Protein AF-A0A1L6TCZ4-F1 (afdb_monomer_lite)

Radius of gyration: 18.45 Å; chains: 1; bounding box: 44×48×44 Å

Structure (mmCIF, N/CA/C/O backbone):
data_AF-A0A1L6TCZ4-F1
#
_entry.id   AF-A0A1L6TCZ4-F1
#
loop_
_atom_site.group_PDB
_atom_site.id
_atom_site.type_symbol
_atom_site.label_atom_id
_atom_site.label_alt_id
_atom_site.label_comp_id
_atom_site.label_asym_id
_atom_site.label_entity_id
_atom_site.label_seq_id
_atom_site.pdbx_PDB_ins_code
_atom_site.Cartn_x
_atom_site.Cartn_y
_atom_site.Cartn_z
_atom_site.occupancy
_atom_site.B_iso_or_equiv
_atom_site.auth_seq_id
_atom_site.auth_comp_id
_atom_site.auth_asym_id
_atom_site.auth_atom_id
_atom_site.pdbx_PDB_model_num
ATOM 1 N N . MET A 1 1 ? 8.969 -21.473 -24.972 1.00 45.09 1 MET A N 1
ATOM 2 C CA . MET A 1 1 ? 8.257 -21.530 -23.671 1.00 45.09 1 MET A CA 1
ATOM 3 C C . MET A 1 1 ? 6.826 -21.074 -23.885 1.00 45.09 1 MET A C 1
ATOM 5 O O . MET A 1 1 ? 6.658 -20.129 -24.647 1.00 45.09 1 MET A O 1
ATOM 9 N N . PRO A 1 2 ? 5.806 -21.719 -23.298 1.00 41.94 2 PRO A N 1
ATOM 10 C CA . PRO A 1 2 ? 4.426 -21.380 -23.617 1.00 41.94 2 PRO A CA 1
ATOM 11 C C . PRO A 1 2 ? 4.098 -19.977 -23.089 1.00 41.94 2 PRO A C 1
ATOM 13 O O . PRO A 1 2 ? 4.214 -19.715 -21.892 1.00 41.94 2 PRO A O 1
ATOM 16 N N . LEU A 1 3 ? 3.683 -19.089 -23.997 1.00 52.81 3 LEU A N 1
ATOM 17 C CA . LEU A 1 3 ? 3.232 -17.712 -23.735 1.00 52.81 3 LEU A CA 1
ATOM 18 C C . LEU A 1 3 ? 2.152 -17.631 -22.631 1.00 52.81 3 LEU A C 1
ATOM 20 O O . LEU A 1 3 ? 2.068 -16.638 -21.911 1.00 52.81 3 LEU A O 1
ATOM 24 N N . HIS A 1 4 ? 1.400 -18.714 -22.421 1.00 57.12 4 HIS A N 1
ATOM 25 C CA . HIS A 1 4 ? 0.270 -18.783 -21.493 1.00 57.12 4 HIS A CA 1
ATOM 26 C C . HIS A 1 4 ? 0.588 -18.537 -20.014 1.00 57.12 4 HIS A C 1
ATOM 28 O O . HIS A 1 4 ? -0.266 -18.019 -19.295 1.00 57.12 4 HIS A O 1
ATOM 34 N N . SER A 1 5 ? 1.777 -18.890 -19.514 1.00 55.47 5 SER A N 1
ATOM 35 C CA . SER A 1 5 ? 2.088 -18.652 -18.092 1.00 55.47 5 SER A CA 1
ATOM 36 C C . SER A 1 5 ? 2.291 -17.165 -17.800 1.00 55.47 5 SER A C 1
ATOM 38 O O . SER A 1 5 ? 1.854 -16.679 -16.756 1.00 55.47 5 SER A O 1
ATOM 40 N N . MET A 1 6 ? 2.886 -16.427 -18.745 1.00 69.62 6 MET A N 1
ATOM 41 C CA . MET A 1 6 ? 3.042 -14.981 -18.606 1.00 69.62 6 MET A CA 1
ATOM 42 C C . MET A 1 6 ? 1.721 -14.244 -18.790 1.00 69.62 6 MET A C 1
ATOM 44 O O . MET A 1 6 ? 1.449 -13.304 -18.048 1.00 69.62 6 MET A O 1
ATOM 48 N N . GLU A 1 7 ? 0.868 -14.712 -19.703 1.00 72.06 7 GLU A N 1
ATOM 49 C CA . GLU A 1 7 ? -0.496 -14.197 -19.850 1.00 72.06 7 GLU A CA 1
ATOM 50 C C . GLU A 1 7 ? -1.291 -14.344 -18.552 1.00 72.06 7 GLU A C 1
ATOM 52 O O . GLU A 1 7 ? -1.892 -13.372 -18.110 1.00 72.06 7 GLU A O 1
ATOM 57 N N . LYS A 1 8 ? -1.231 -15.501 -17.877 1.00 73.56 8 LYS A N 1
ATOM 58 C CA . LYS A 1 8 ? -1.907 -15.695 -16.582 1.00 73.56 8 LYS A CA 1
ATOM 59 C C . LYS A 1 8 ? -1.381 -14.760 -15.495 1.00 73.56 8 LYS A C 1
ATOM 61 O O . LYS A 1 8 ? -2.178 -14.199 -14.749 1.00 73.56 8 LYS A O 1
ATOM 66 N N . PHE A 1 9 ? -0.064 -14.561 -15.415 1.00 76.62 9 PHE A N 1
ATOM 67 C CA . PHE A 1 9 ? 0.526 -13.615 -14.465 1.00 76.62 9 PHE A CA 1
ATOM 68 C C . PHE A 1 9 ? 0.088 -12.173 -14.749 1.00 76.62 9 PHE A C 1
ATOM 70 O O . PHE A 1 9 ? -0.310 -11.457 -13.832 1.00 76.62 9 PHE A O 1
ATOM 77 N N . ILE A 1 10 ? 0.100 -11.751 -16.018 1.00 77.56 10 ILE A N 1
ATOM 78 C CA . ILE A 1 10 ? -0.371 -10.424 -16.442 1.00 77.56 10 ILE A CA 1
ATOM 79 C C . ILE A 1 10 ? -1.866 -10.268 -16.152 1.00 77.56 10 ILE A C 1
ATOM 81 O O . ILE A 1 10 ? -2.276 -9.229 -15.642 1.00 77.56 10 ILE A O 1
ATOM 85 N N . GLN A 1 11 ? -2.661 -11.309 -16.402 1.00 83.44 11 GLN A N 1
ATOM 86 C CA . GLN A 1 11 ? -4.109 -11.290 -16.231 1.00 83.44 11 GLN A CA 1
ATOM 87 C C . GLN A 1 11 ? -4.562 -11.354 -14.768 1.00 83.44 11 GLN A C 1
ATOM 89 O O . GLN A 1 11 ? -5.682 -10.927 -14.483 1.00 83.44 11 GLN A O 1
ATOM 94 N N . LEU A 1 12 ? -3.716 -11.843 -13.852 1.00 82.94 12 LEU A N 1
ATOM 95 C CA . LEU A 1 12 ? -4.017 -11.902 -12.423 1.00 82.94 12 LEU A CA 1
ATOM 96 C C . LEU A 1 12 ? -4.386 -10.507 -11.900 1.00 82.94 12 LEU A C 1
ATOM 98 O O . LEU A 1 12 ? -3.614 -9.556 -12.049 1.00 82.94 12 LEU A O 1
ATOM 102 N N . LYS A 1 13 ? -5.583 -10.416 -11.316 1.00 81.94 13 LYS A N 1
ATOM 103 C CA . LYS A 1 13 ? -6.239 -9.172 -10.917 1.00 81.94 13 LYS A CA 1
ATOM 104 C C . LYS A 1 13 ? -6.304 -9.057 -9.403 1.00 81.94 13 LYS A C 1
ATOM 106 O O . LYS A 1 13 ? -6.554 -10.037 -8.709 1.00 81.94 13 LYS A O 1
ATOM 111 N N . GLU A 1 14 ? -6.142 -7.837 -8.915 1.00 77.94 14 GLU A N 1
ATOM 112 C CA . GLU A 1 14 ? -6.198 -7.544 -7.491 1.00 77.94 14 GLU A CA 1
ATOM 113 C C . GLU A 1 14 ? -7.631 -7.540 -6.930 1.00 77.94 14 GLU A C 1
ATOM 115 O O . GLU A 1 14 ? -8.501 -6.804 -7.409 1.00 77.94 14 GLU A O 1
ATOM 120 N N . GLU A 1 15 ? -7.853 -8.310 -5.862 1.00 67.06 15 GLU A N 1
ATOM 121 C CA . GLU A 1 15 ? -9.044 -8.241 -5.007 1.00 67.06 15 GLU A CA 1
ATOM 122 C C . GLU A 1 15 ? -8.656 -7.625 -3.663 1.00 67.06 15 GLU A C 1
ATOM 124 O O . GLU A 1 15 ? -8.161 -8.286 -2.755 1.00 67.06 15 GLU A O 1
ATOM 129 N N . ILE A 1 16 ? -8.804 -6.308 -3.572 1.00 62.12 16 ILE A N 1
ATOM 130 C CA . ILE A 1 16 ? -7.998 -5.526 -2.629 1.00 62.12 16 ILE A CA 1
ATOM 131 C C . ILE A 1 16 ? -8.652 -5.363 -1.257 1.00 62.12 16 ILE A C 1
ATOM 133 O O . ILE A 1 16 ? -7.973 -5.303 -0.231 1.00 62.12 16 ILE A O 1
ATOM 137 N N . VAL A 1 17 ? -9.978 -5.265 -1.208 1.00 73.75 17 VAL A N 1
ATOM 138 C CA . VAL A 1 17 ? -10.683 -4.898 0.019 1.00 73.75 17 VAL A CA 1
ATOM 139 C C . VAL A 1 17 ? -12.010 -5.625 0.084 1.00 73.75 17 VAL A C 1
ATOM 141 O O . VAL A 1 17 ? -12.860 -5.456 -0.785 1.00 73.75 17 VAL A O 1
ATOM 144 N N . GLN A 1 18 ? -12.214 -6.372 1.164 1.00 82.19 18 GLN A N 1
ATOM 145 C CA . GLN A 1 18 ? -13.553 -6.754 1.575 1.00 82.19 18 GLN A CA 1
ATOM 146 C C . GLN A 1 18 ? -14.102 -5.629 2.455 1.00 82.19 18 GLN A C 1
ATOM 148 O O . GLN A 1 18 ? -13.614 -5.406 3.565 1.00 82.19 18 GLN A O 1
ATOM 153 N N . GLU A 1 19 ? -15.057 -4.866 1.921 1.00 83.75 19 GLU A N 1
ATOM 154 C CA . GLU A 1 19 ? -15.654 -3.751 2.654 1.00 83.75 19 GLU A CA 1
ATOM 155 C C . GLU A 1 19 ? -16.444 -4.245 3.865 1.00 83.75 19 GLU A C 1
ATOM 157 O O . GLU A 1 19 ? -17.094 -5.292 3.839 1.00 83.75 19 GLU A O 1
ATOM 162 N N . ILE A 1 20 ? -16.390 -3.459 4.936 1.00 85.12 20 ILE A N 1
ATOM 163 C CA . ILE A 1 20 ? -17.106 -3.758 6.169 1.00 85.12 20 ILE A CA 1
ATOM 164 C C . ILE A 1 20 ? -18.482 -3.085 6.140 1.00 85.12 20 ILE A C 1
ATOM 166 O O . ILE A 1 20 ? -18.609 -1.976 5.612 1.00 85.12 20 ILE A O 1
ATOM 170 N N . PRO A 1 21 ? -19.524 -3.699 6.727 1.00 86.19 21 PRO A N 1
ATOM 171 C CA . PRO A 1 21 ? -20.826 -3.056 6.826 1.00 86.19 21 PRO A CA 1
ATOM 172 C C . PRO A 1 21 ? -20.728 -1.712 7.553 1.00 86.19 21 PRO A C 1
ATOM 174 O O . PRO A 1 21 ? -20.103 -1.612 8.610 1.00 86.19 21 PRO A O 1
ATOM 177 N N . SER A 1 22 ? -21.422 -0.689 7.049 1.00 86.75 22 SER A N 1
ATOM 178 C CA . SER A 1 22 ? -21.484 0.639 7.684 1.00 86.75 22 SER A CA 1
ATOM 179 C C . SER A 1 22 ? -22.110 0.618 9.086 1.00 86.75 22 SER A C 1
ATOM 181 O O . SER A 1 22 ? -21.998 1.580 9.844 1.00 86.75 22 SER A O 1
ATOM 183 N N . THR A 1 23 ? -22.758 -0.488 9.448 1.00 89.19 23 THR A N 1
ATOM 184 C CA . THR A 1 23 ? -23.366 -0.750 10.752 1.00 89.19 23 THR A CA 1
ATOM 185 C C . THR A 1 23 ? -22.489 -1.599 11.677 1.00 89.19 23 THR A C 1
ATOM 187 O O . THR A 1 23 ? -22.876 -1.801 12.830 1.00 89.19 23 THR A O 1
ATOM 190 N N . ASP A 1 24 ? -21.318 -2.081 11.233 1.00 89.19 24 ASP A N 1
ATOM 191 C CA . ASP A 1 24 ? -20.425 -2.880 12.080 1.00 89.19 24 ASP A CA 1
ATOM 192 C C . ASP A 1 24 ? -19.909 -2.041 13.255 1.00 89.19 24 ASP A C 1
ATOM 194 O O . ASP A 1 24 ? -19.368 -0.950 13.089 1.00 89.19 24 ASP A O 1
ATOM 198 N N . ARG A 1 25 ? -20.085 -2.552 14.476 1.00 91.69 25 ARG A N 1
ATOM 199 C CA . ARG A 1 25 ? -19.586 -1.906 15.701 1.00 91.69 25 ARG A CA 1
ATOM 200 C C . ARG A 1 25 ? -18.483 -2.700 16.389 1.00 91.69 25 ARG A C 1
ATOM 202 O O . ARG A 1 25 ? -17.942 -2.226 17.388 1.00 91.69 25 ARG A O 1
ATOM 209 N N . LYS A 1 26 ? -18.126 -3.884 15.880 1.00 87.44 26 LYS A N 1
ATOM 210 C CA . LYS A 1 26 ? -17.162 -4.793 16.521 1.00 87.44 26 LYS A CA 1
ATOM 211 C C . LYS A 1 26 ? -15.779 -4.155 16.590 1.00 87.44 26 LYS A C 1
ATOM 213 O O . LYS A 1 26 ? -15.068 -4.296 17.588 1.00 87.44 26 LYS A O 1
ATOM 218 N N . LEU A 1 27 ? -15.402 -3.416 15.547 1.00 88.94 27 LEU A N 1
ATOM 219 C CA . LEU A 1 27 ? -14.063 -2.848 15.450 1.00 88.94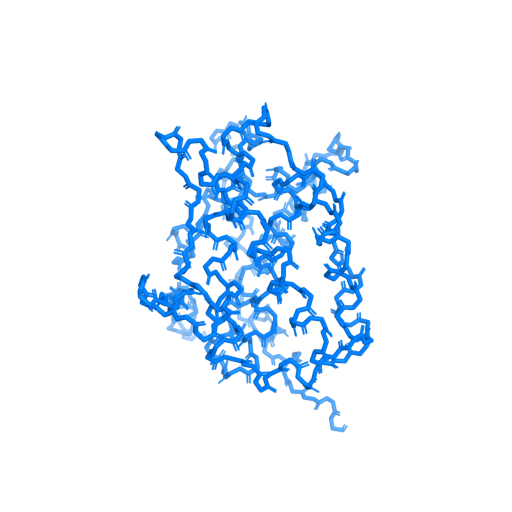 27 LEU A CA 1
ATOM 220 C C . LEU A 1 27 ? -13.860 -1.597 16.310 1.00 88.94 27 LEU A C 1
ATOM 222 O O . LEU A 1 27 ? -12.798 -1.434 16.904 1.00 88.94 27 LEU A O 1
ATOM 226 N N . TYR A 1 28 ? -14.862 -0.726 16.413 1.00 94.00 28 TYR A N 1
ATOM 227 C CA . TYR A 1 28 ? -14.688 0.595 17.029 1.00 94.00 28 TYR A CA 1
ATOM 228 C C . TYR A 1 28 ? -15.584 0.855 18.242 1.00 94.00 28 TYR A C 1
ATOM 230 O O . TYR A 1 28 ? -15.519 1.942 18.809 1.00 94.00 28 TYR A O 1
ATOM 238 N N . GLY A 1 29 ? -16.469 -0.078 18.613 1.00 91.50 29 GLY A N 1
ATOM 239 C CA . GLY A 1 29 ? -17.564 0.196 19.557 1.00 91.50 29 GLY A CA 1
ATOM 240 C C . GLY A 1 29 ? -18.600 1.190 19.007 1.00 91.50 29 GLY A C 1
ATOM 241 O O . GLY A 1 29 ? -19.509 1.617 19.709 1.00 91.50 29 GLY A O 1
ATOM 242 N N . SER A 1 30 ? -18.460 1.576 17.740 1.00 93.94 30 SER A N 1
ATOM 243 C CA . SER A 1 30 ? -19.306 2.500 16.992 1.00 93.94 30 SER A CA 1
ATOM 244 C C . SER A 1 30 ? -19.208 2.159 15.506 1.00 93.94 30 SER A C 1
ATOM 246 O O . SER A 1 30 ? -18.308 1.422 15.108 1.00 93.94 30 SER A O 1
ATOM 248 N N . CYS A 1 31 ? -20.127 2.681 14.694 1.00 94.88 31 CYS A N 1
ATOM 249 C CA . CYS A 1 31 ? -20.097 2.471 13.248 1.00 94.88 31 CYS A CA 1
ATOM 250 C C . CYS A 1 31 ? -18.799 3.024 12.626 1.00 94.88 31 CYS A C 1
ATOM 252 O O . CYS A 1 31 ? -18.322 4.079 13.078 1.00 94.88 31 CYS A O 1
ATOM 254 N N . PRO A 1 32 ? -18.236 2.376 11.590 1.00 96.00 32 PRO A N 1
ATOM 255 C CA . PRO A 1 32 ? -17.121 2.934 10.841 1.00 96.00 32 PRO A CA 1
ATOM 256 C C . PRO A 1 32 ? -17.514 4.278 10.227 1.00 96.00 32 PRO A C 1
ATOM 258 O O . PRO A 1 32 ? -18.615 4.467 9.716 1.00 96.00 32 PRO A O 1
ATOM 261 N N . VAL A 1 33 ? -16.596 5.234 10.306 1.00 96.56 33 VAL A N 1
ATOM 262 C CA . VAL A 1 33 ? -16.730 6.561 9.714 1.00 96.56 33 VAL A CA 1
ATOM 263 C C . VAL A 1 33 ? -15.567 6.774 8.766 1.00 96.56 33 VAL A C 1
ATOM 265 O O . VAL A 1 33 ? -14.412 6.570 9.137 1.00 96.56 33 VAL A O 1
ATOM 268 N N . TYR A 1 34 ? -15.883 7.189 7.546 1.00 95.75 34 TYR A N 1
ATOM 269 C CA . TYR A 1 34 ? -14.907 7.556 6.529 1.00 95.75 34 TYR A CA 1
ATOM 270 C C . TYR A 1 34 ? -14.919 9.065 6.339 1.00 95.75 34 TYR A C 1
ATOM 272 O O . TYR A 1 34 ? -15.936 9.723 6.568 1.00 95.75 34 TYR A O 1
ATOM 280 N N . TYR A 1 35 ? -13.766 9.610 5.968 1.00 96.06 35 TYR A N 1
ATOM 281 C CA . TYR A 1 35 ? -13.654 11.034 5.706 1.00 96.06 35 TYR A CA 1
ATOM 282 C C . TYR A 1 35 ? -14.463 11.428 4.461 1.00 96.06 35 TYR A C 1
ATOM 284 O O . TYR A 1 35 ? -14.397 10.755 3.436 1.00 96.06 35 TYR A O 1
ATOM 292 N N . SER A 1 36 ? -15.198 12.532 4.562 1.00 93.25 36 SER A N 1
ATOM 293 C CA . SER A 1 36 ? -15.846 13.212 3.443 1.00 93.25 36 SER A CA 1
ATOM 294 C C . SER A 1 36 ? -15.622 14.715 3.566 1.00 93.25 36 SER A C 1
ATOM 296 O O . SER A 1 36 ? -15.758 15.281 4.657 1.00 93.25 36 SER A O 1
ATOM 298 N N . ILE A 1 37 ? -15.320 15.357 2.437 1.00 89.12 37 ILE A N 1
ATOM 299 C CA . ILE A 1 37 ? -15.141 16.809 2.339 1.00 89.12 37 ILE A CA 1
ATOM 300 C C . ILE A 1 37 ? -16.408 17.573 2.752 1.00 89.12 37 ILE A C 1
ATOM 302 O O . ILE A 1 37 ? -16.325 18.618 3.397 1.00 89.12 37 ILE A O 1
ATOM 306 N N . GLU A 1 38 ? -17.579 17.002 2.470 1.00 90.44 38 GLU A N 1
ATOM 307 C CA . GLU A 1 38 ? -18.894 17.565 2.799 1.00 90.44 38 GLU A CA 1
ATOM 308 C C . GLU A 1 38 ? -19.195 17.489 4.302 1.00 90.44 38 GLU A C 1
ATOM 310 O O . GLU A 1 38 ? -20.010 18.242 4.830 1.00 90.44 38 GLU A O 1
ATOM 315 N N . ASN A 1 39 ? -18.504 16.605 5.027 1.00 90.44 39 ASN A N 1
ATOM 316 C CA . ASN A 1 39 ? -18.683 16.416 6.458 1.00 90.44 39 ASN A CA 1
ATOM 317 C C . ASN A 1 39 ? -17.352 16.575 7.193 1.00 90.44 39 ASN A C 1
ATOM 319 O O . ASN A 1 39 ? -16.719 15.597 7.589 1.00 90.44 39 ASN A O 1
ATOM 323 N N . ARG A 1 40 ? -16.955 17.815 7.484 1.00 85.19 40 ARG A N 1
ATOM 324 C CA . ARG A 1 40 ? -15.716 18.101 8.232 1.00 85.19 40 ARG A CA 1
ATOM 325 C C . ARG A 1 40 ? -15.628 17.406 9.598 1.00 85.19 40 ARG A C 1
ATOM 327 O O . ARG A 1 40 ? -14.528 17.085 10.042 1.00 85.19 40 ARG A O 1
ATOM 334 N N . LYS A 1 41 ? -16.757 17.104 10.257 1.00 90.44 41 LYS A N 1
ATOM 335 C CA . LYS A 1 41 ? -16.763 16.349 11.528 1.00 90.44 41 LYS A CA 1
ATOM 336 C C . LYS A 1 41 ? -16.285 14.902 11.341 1.00 90.44 41 LYS A C 1
ATOM 338 O O . LYS A 1 41 ? -15.732 14.320 12.275 1.00 90.44 41 LYS A O 1
ATOM 343 N N . SER A 1 42 ? -16.439 14.338 10.138 1.00 95.38 42 SER A N 1
ATOM 344 C CA . SER A 1 42 ? -15.945 12.998 9.796 1.00 95.38 42 SER A CA 1
ATOM 345 C C . SER A 1 42 ? -14.420 12.887 9.864 1.00 95.38 42 SER A C 1
ATOM 347 O O . SER A 1 42 ? -13.918 11.815 10.193 1.00 95.38 42 SER A O 1
ATOM 349 N N . PHE A 1 43 ? -13.683 13.987 9.644 1.00 96.62 43 PHE A N 1
ATOM 350 C CA . PHE A 1 43 ? -12.217 14.007 9.682 1.00 96.62 43 PHE A CA 1
ATOM 351 C C . PHE A 1 43 ? -11.679 13.504 11.022 1.00 96.62 43 PHE A C 1
ATOM 353 O O . PHE A 1 43 ? -10.919 12.537 11.071 1.00 96.62 43 PHE A O 1
ATOM 360 N N . LYS A 1 44 ? -12.114 14.139 12.119 1.00 95.44 44 LYS A N 1
ATOM 361 C CA . LYS A 1 44 ? -11.650 13.801 13.469 1.00 95.44 44 LYS A CA 1
ATOM 362 C C . LYS A 1 44 ? -11.966 12.341 13.792 1.00 95.44 44 LYS A C 1
ATOM 364 O O . LYS A 1 44 ? -11.079 11.600 14.204 1.00 95.44 44 LYS A O 1
ATOM 369 N N . LYS A 1 45 ? -13.203 11.920 13.520 1.00 96.44 45 LYS A N 1
ATOM 370 C CA . LYS A 1 45 ? -13.682 10.578 13.858 1.00 96.44 45 LYS A CA 1
ATOM 371 C C . LYS A 1 45 ? -13.022 9.476 13.022 1.00 96.44 45 LYS A C 1
ATOM 373 O O . LYS A 1 45 ? -12.622 8.463 13.587 1.00 96.44 45 LYS A O 1
ATOM 378 N N . SER A 1 46 ? -12.855 9.672 11.711 1.00 97.31 46 SER A N 1
ATOM 379 C CA . SER A 1 46 ? -12.142 8.712 10.853 1.00 97.31 46 SER A CA 1
ATOM 380 C C . SER A 1 46 ? -10.672 8.583 11.269 1.00 97.31 46 SER A C 1
ATOM 382 O O . SER A 1 46 ? -10.166 7.469 11.417 1.00 97.31 46 SER A O 1
ATOM 384 N N . LYS A 1 47 ? -10.007 9.712 11.563 1.00 97.69 47 LYS A N 1
ATOM 385 C CA . LYS A 1 47 ? -8.620 9.727 12.047 1.00 97.69 47 LYS A CA 1
ATOM 386 C C . LYS A 1 47 ? -8.461 8.962 13.363 1.00 97.69 47 LYS A C 1
ATOM 388 O O . LYS A 1 47 ? -7.572 8.123 13.477 1.00 97.69 47 LYS A O 1
ATOM 393 N N . GLU A 1 48 ? -9.327 9.221 14.341 1.00 97.00 48 GLU A N 1
ATOM 394 C CA . GLU A 1 48 ? -9.325 8.518 15.631 1.00 97.00 48 GLU A CA 1
ATOM 395 C C . GLU A 1 48 ? -9.540 7.008 15.459 1.00 97.00 48 GLU A C 1
ATOM 397 O O . GLU A 1 48 ? -8.801 6.211 16.040 1.00 97.00 48 GLU A O 1
ATOM 402 N N . GLN A 1 49 ? -10.493 6.608 14.610 1.00 97.44 49 GLN A N 1
ATOM 403 C CA . GLN A 1 49 ? -10.736 5.200 14.292 1.00 97.44 49 GLN A CA 1
ATOM 404 C C . GLN A 1 49 ? -9.516 4.533 13.644 1.00 97.44 49 GLN A C 1
ATOM 406 O O . GLN A 1 49 ? -9.140 3.432 14.046 1.00 97.44 49 GLN A O 1
ATOM 411 N N . LEU A 1 50 ? -8.859 5.191 12.685 1.00 98.06 50 LEU A N 1
ATOM 412 C CA . LEU A 1 50 ? -7.666 4.647 12.037 1.00 98.06 50 LEU A CA 1
ATOM 413 C C . LEU A 1 50 ? -6.493 4.499 13.019 1.00 98.06 50 LEU A C 1
ATOM 415 O O . LEU A 1 50 ? -5.855 3.447 13.070 1.00 98.06 50 LEU A O 1
ATOM 419 N N . VAL A 1 51 ? -6.242 5.505 13.861 1.00 97.94 51 VAL A N 1
ATOM 420 C CA . VAL A 1 51 ? -5.193 5.446 14.896 1.00 97.94 51 VAL A CA 1
ATOM 421 C C . VAL A 1 51 ? -5.466 4.331 15.910 1.00 97.94 51 VAL A C 1
ATOM 423 O O . VAL A 1 51 ? -4.530 3.637 16.324 1.00 97.94 51 VAL A O 1
ATOM 426 N N . LEU A 1 52 ? -6.729 4.139 16.306 1.00 97.44 52 LEU A N 1
ATOM 427 C CA . LEU A 1 52 ? -7.142 3.046 17.187 1.00 97.44 52 LEU A CA 1
ATOM 428 C C . LEU A 1 52 ? -6.913 1.680 16.528 1.00 97.44 52 LEU A C 1
ATOM 430 O O . LEU A 1 52 ? -6.355 0.780 17.158 1.00 97.44 52 LEU A O 1
ATOM 434 N N . LEU A 1 53 ? -7.319 1.532 15.264 1.00 97.50 53 LEU A N 1
ATOM 435 C CA . LEU A 1 53 ? -7.161 0.299 14.496 1.00 97.50 53 LEU A CA 1
ATOM 436 C C . LEU A 1 53 ? -5.693 -0.109 14.368 1.00 97.50 53 LEU A C 1
ATOM 438 O O . LEU A 1 53 ? -5.354 -1.253 14.661 1.00 97.50 53 LEU A O 1
ATOM 442 N N . LEU A 1 54 ? -4.817 0.832 14.012 1.00 97.94 54 LEU A N 1
ATOM 443 C CA . LEU A 1 54 ? -3.378 0.581 13.936 1.00 97.94 54 LEU A CA 1
ATOM 444 C C . LEU A 1 54 ? -2.821 0.107 15.282 1.00 97.94 54 LEU A C 1
ATOM 446 O O . LEU A 1 54 ? -2.052 -0.848 15.320 1.00 97.94 54 LEU A O 1
ATOM 450 N N . GLY A 1 55 ? -3.265 0.700 16.396 1.00 97.44 55 GLY A N 1
ATOM 451 C CA . GLY A 1 55 ? -2.910 0.221 17.735 1.00 97.44 55 GLY A CA 1
ATOM 452 C C . GLY A 1 55 ? -3.319 -1.238 17.978 1.00 97.44 55 GLY A C 1
ATOM 453 O O . GLY A 1 55 ? -2.524 -2.023 18.494 1.00 97.44 55 GLY A O 1
ATOM 454 N N . ARG A 1 56 ? -4.528 -1.627 17.555 1.00 96.38 56 ARG A N 1
ATOM 455 C CA . ARG A 1 56 ? -5.020 -3.011 17.671 1.00 96.38 56 ARG A CA 1
ATOM 456 C C . ARG A 1 56 ? -4.265 -3.990 16.773 1.00 96.38 56 ARG A C 1
ATOM 458 O O . ARG A 1 56 ? -4.050 -5.124 17.191 1.00 96.38 56 ARG A O 1
ATOM 465 N N . ILE A 1 57 ? -3.883 -3.572 15.565 1.00 97.12 57 ILE A N 1
ATOM 466 C CA . ILE A 1 57 ? -3.079 -4.376 14.634 1.00 97.12 57 ILE A CA 1
ATOM 467 C C . ILE A 1 57 ? -1.686 -4.616 15.220 1.00 97.12 57 ILE A C 1
ATOM 469 O O . ILE A 1 57 ? -1.281 -5.767 15.351 1.00 97.12 57 ILE A O 1
ATOM 473 N N . ILE A 1 58 ? -0.998 -3.555 15.657 1.00 97.19 58 ILE A N 1
ATOM 474 C CA . ILE A 1 58 ? 0.340 -3.640 16.267 1.00 97.19 58 ILE A CA 1
ATOM 475 C C . ILE A 1 58 ? 0.328 -4.589 17.471 1.00 97.19 58 ILE A C 1
ATOM 477 O O . ILE A 1 58 ? 1.219 -5.420 17.611 1.00 97.19 58 ILE A O 1
ATOM 481 N N . ALA A 1 59 ? -0.715 -4.536 18.306 1.00 96.50 59 ALA A N 1
ATOM 482 C CA . ALA A 1 59 ? -0.845 -5.407 19.473 1.00 96.50 59 ALA A CA 1
ATOM 483 C C . ALA A 1 59 ? -0.904 -6.913 19.141 1.00 96.50 59 ALA A C 1
ATOM 485 O O . ALA A 1 59 ? -0.689 -7.733 20.031 1.00 96.50 59 ALA A O 1
ATOM 486 N N . LYS A 1 60 ? -1.188 -7.306 17.889 1.00 96.75 60 LYS A N 1
ATOM 487 C CA . LYS A 1 60 ? -1.188 -8.721 17.482 1.00 96.75 60 LYS A CA 1
ATOM 488 C C . LYS A 1 60 ? 0.217 -9.303 17.351 1.00 96.75 60 LYS A C 1
ATOM 490 O O . LYS A 1 60 ? 0.361 -10.506 17.548 1.00 96.75 60 LYS A O 1
ATOM 495 N N . ASN A 1 61 ? 1.209 -8.476 17.024 1.00 96.50 61 ASN A N 1
ATOM 496 C CA . ASN A 1 61 ? 2.617 -8.858 16.947 1.00 96.50 61 ASN A CA 1
ATOM 497 C C . ASN A 1 61 ? 3.509 -7.605 17.077 1.00 96.50 61 ASN A C 1
ATOM 499 O O . ASN A 1 61 ? 3.970 -7.064 16.068 1.00 96.50 61 ASN A O 1
ATOM 503 N N . PRO A 1 62 ? 3.721 -7.100 18.308 1.00 96.00 62 PRO A N 1
ATOM 504 C CA . PRO A 1 62 ? 4.346 -5.795 18.526 1.00 96.00 62 PRO A CA 1
ATOM 505 C C . PRO A 1 62 ? 5.761 -5.663 17.962 1.00 96.00 62 PRO A C 1
ATOM 507 O O . PRO A 1 62 ? 6.141 -4.569 17.547 1.00 96.00 62 PRO A O 1
ATOM 510 N N . SER A 1 63 ? 6.527 -6.756 17.959 1.00 94.50 63 SER A N 1
ATOM 511 C CA . SER A 1 63 ? 7.923 -6.767 17.517 1.00 94.50 63 SER A CA 1
ATOM 512 C C . SER A 1 63 ? 8.040 -6.714 15.995 1.00 94.50 63 SER A C 1
ATOM 514 O O . SER A 1 63 ? 8.824 -5.929 15.474 1.00 94.50 63 SER A O 1
ATOM 516 N N . ALA A 1 64 ? 7.243 -7.505 15.268 1.00 94.88 64 ALA A N 1
ATOM 517 C CA . ALA A 1 64 ? 7.268 -7.496 13.803 1.00 94.88 64 ALA A CA 1
ATOM 518 C C . ALA A 1 64 ? 6.582 -6.259 13.201 1.00 94.88 64 ALA A C 1
ATOM 520 O O . ALA A 1 64 ? 6.947 -5.806 12.121 1.00 94.88 64 ALA A O 1
ATOM 521 N N . LEU A 1 65 ? 5.598 -5.691 13.907 1.00 95.88 65 LEU A N 1
ATOM 522 C CA . LEU A 1 65 ? 4.802 -4.548 13.447 1.00 95.88 65 LEU A CA 1
ATOM 523 C C . LEU A 1 65 ? 5.258 -3.212 14.046 1.00 95.88 65 LEU A C 1
ATOM 525 O O . LEU A 1 65 ? 4.494 -2.245 14.034 1.00 95.88 65 LEU A O 1
ATOM 529 N N . GLU A 1 66 ? 6.489 -3.134 14.558 1.00 93.50 66 GLU A N 1
ATOM 530 C CA . GLU A 1 66 ? 7.080 -1.874 15.019 1.00 93.50 66 GLU A CA 1
ATOM 531 C C . GLU A 1 66 ? 6.942 -0.758 13.967 1.00 93.50 66 GLU A C 1
ATOM 533 O O . GLU A 1 66 ? 6.417 0.297 14.340 1.00 93.50 66 GLU A O 1
ATOM 538 N N . PRO A 1 67 ? 7.235 -0.983 12.664 1.00 92.38 67 PRO A N 1
ATOM 539 C CA . PRO A 1 67 ? 7.160 0.083 11.664 1.00 92.38 67 PRO A CA 1
ATOM 540 C C . PRO A 1 67 ? 5.777 0.746 11.553 1.00 92.38 67 PRO A C 1
ATOM 542 O O . PRO A 1 67 ? 5.679 1.936 11.249 1.00 92.38 67 PRO A O 1
ATOM 545 N N . LEU A 1 68 ? 4.680 0.045 11.880 1.00 95.81 68 LEU A N 1
ATOM 546 C CA . LEU A 1 68 ? 3.337 0.645 11.899 1.00 95.81 68 LEU A CA 1
ATOM 547 C C . LEU A 1 68 ? 3.166 1.716 12.986 1.00 95.81 68 LEU A C 1
ATOM 549 O O . LEU A 1 68 ? 2.267 2.555 12.875 1.00 95.81 68 LEU A O 1
ATOM 553 N N . LYS A 1 69 ? 4.017 1.750 14.020 1.00 95.69 69 LYS A N 1
ATOM 554 C CA . LYS A 1 69 ? 4.042 2.855 14.991 1.00 95.69 69 LYS A CA 1
ATOM 555 C C . LYS A 1 69 ? 4.410 4.171 14.308 1.00 95.69 69 LYS A C 1
ATOM 557 O O . LYS A 1 69 ? 3.796 5.191 14.621 1.00 95.69 69 LYS A O 1
ATOM 562 N N . LYS A 1 70 ? 5.333 4.144 13.339 1.00 95.38 70 LYS A N 1
ATOM 563 C CA . LYS A 1 70 ? 5.713 5.314 12.534 1.00 95.38 70 LYS A CA 1
ATOM 564 C C . LYS A 1 70 ? 4.523 5.841 11.733 1.00 95.38 70 LYS A C 1
ATOM 566 O O . LYS A 1 70 ? 4.183 7.018 11.855 1.00 95.38 70 LYS A O 1
ATOM 571 N N . LEU A 1 71 ? 3.811 4.951 11.031 1.00 96.31 71 LEU A N 1
ATOM 572 C CA . LEU A 1 71 ? 2.586 5.298 10.298 1.00 96.31 71 LEU A CA 1
ATOM 573 C C . LEU A 1 71 ? 1.514 5.885 11.225 1.00 96.31 71 LEU A C 1
ATOM 575 O O . LEU A 1 71 ? 0.912 6.915 10.924 1.00 96.31 71 LEU A O 1
ATOM 579 N N . ARG A 1 72 ? 1.284 5.243 12.376 1.00 97.12 72 ARG A N 1
ATOM 580 C CA . ARG A 1 72 ? 0.295 5.681 13.367 1.00 97.12 72 ARG A CA 1
ATOM 581 C C . ARG A 1 72 ? 0.600 7.087 13.882 1.00 97.12 72 ARG A C 1
ATOM 583 O O . ARG A 1 72 ? -0.309 7.914 13.946 1.00 97.12 72 ARG A O 1
ATOM 590 N N . SER A 1 73 ? 1.860 7.369 14.210 1.00 95.62 73 SER A N 1
ATOM 591 C CA . SER A 1 73 ? 2.316 8.706 14.605 1.00 95.62 73 SER A CA 1
ATOM 592 C C . SER A 1 73 ? 2.158 9.715 13.468 1.00 95.62 73 SER A C 1
ATOM 594 O O . SER A 1 73 ? 1.710 10.837 13.702 1.00 95.62 73 SER A O 1
ATOM 596 N N . ASN A 1 74 ? 2.453 9.315 12.228 1.00 94.31 74 ASN A N 1
ATOM 597 C CA . ASN A 1 74 ? 2.276 10.171 11.061 1.00 94.31 74 ASN A CA 1
ATOM 598 C C . ASN A 1 74 ? 0.803 10.570 10.869 1.00 94.31 74 ASN A C 1
ATOM 600 O O . ASN A 1 74 ? 0.482 11.754 10.810 1.00 94.31 74 ASN A O 1
ATOM 604 N N . ILE A 1 75 ? -0.109 9.594 10.899 1.00 95.75 75 ILE A N 1
ATOM 605 C CA . ILE A 1 75 ? -1.558 9.822 10.800 1.00 95.75 75 ILE A CA 1
ATOM 606 C C . ILE A 1 75 ? -2.068 10.668 11.969 1.00 95.75 75 ILE A C 1
ATOM 608 O O . ILE A 1 75 ? -2.918 11.530 11.763 1.00 95.75 75 ILE A O 1
ATOM 612 N N . ALA A 1 76 ? -1.550 10.489 13.187 1.00 95.25 76 ALA A N 1
ATOM 613 C CA . ALA A 1 76 ? -1.954 11.310 14.328 1.00 95.25 76 ALA A CA 1
ATOM 614 C C . ALA A 1 76 ? -1.691 12.813 14.088 1.00 95.25 76 ALA A C 1
ATOM 616 O O . ALA A 1 76 ? -2.531 13.645 14.460 1.00 95.25 76 ALA A O 1
ATOM 617 N N . ARG A 1 77 ? -0.585 13.146 13.402 1.00 94.88 77 ARG A N 1
ATOM 618 C CA . ARG A 1 77 ? -0.199 14.516 13.017 1.00 94.88 77 ARG A CA 1
ATOM 619 C C . ARG A 1 77 ? -1.013 15.095 11.856 1.00 94.88 77 ARG A C 1
ATOM 621 O O . ARG A 1 77 ? -0.965 16.309 11.671 1.00 94.88 77 ARG A O 1
ATOM 628 N N . LEU A 1 78 ? -1.777 14.281 11.120 1.00 95.00 78 LEU A N 1
ATOM 629 C CA . LEU A 1 78 ? -2.639 14.748 10.032 1.00 95.00 78 LEU A CA 1
ATOM 630 C C . LEU A 1 78 ? -3.648 15.780 10.555 1.00 95.00 78 LEU A C 1
ATOM 632 O O . LEU A 1 78 ? -4.358 15.542 11.547 1.00 95.00 78 LEU A O 1
ATOM 636 N N . LYS A 1 79 ? -3.712 16.932 9.883 1.00 94.81 79 LYS A N 1
ATOM 637 C CA . LYS A 1 79 ? -4.583 18.067 10.211 1.00 94.81 79 LYS A CA 1
ATOM 638 C C . LYS A 1 79 ? -5.692 18.211 9.177 1.00 94.81 79 LYS A C 1
ATOM 640 O O . LYS A 1 79 ? -5.579 17.742 8.049 1.00 94.81 79 LYS A O 1
ATOM 645 N N . ILE A 1 80 ? -6.774 18.875 9.573 1.00 92.69 80 ILE A N 1
ATOM 646 C CA . ILE A 1 80 ? -7.916 19.105 8.684 1.00 92.69 80 ILE A CA 1
ATOM 647 C C . ILE A 1 80 ? -7.545 19.996 7.490 1.00 92.69 80 ILE A C 1
ATOM 649 O O . ILE A 1 80 ? -8.095 19.803 6.411 1.00 92.69 80 ILE A O 1
ATOM 653 N N . ASP A 1 81 ? -6.570 20.891 7.658 1.00 92.06 81 ASP A N 1
ATOM 654 C CA . ASP A 1 81 ? -6.104 21.812 6.612 1.00 92.06 81 ASP A CA 1
ATOM 655 C C . ASP A 1 81 ? -5.058 21.190 5.670 1.00 92.06 81 ASP A C 1
ATOM 657 O O . ASP A 1 81 ? -4.613 21.839 4.726 1.00 92.06 81 ASP A O 1
ATOM 661 N N . ASN A 1 82 ? -4.655 19.929 5.895 1.00 92.94 82 ASN A N 1
ATOM 662 C CA . ASN A 1 82 ? -3.878 19.189 4.899 1.00 92.94 82 ASN A CA 1
ATOM 663 C C . ASN A 1 82 ? -4.677 19.040 3.599 1.00 92.94 82 ASN A C 1
ATOM 665 O O . ASN A 1 82 ? -5.912 19.054 3.606 1.00 92.94 82 ASN A O 1
ATOM 669 N N . LYS A 1 83 ? -3.970 18.868 2.477 1.00 91.00 83 LYS A N 1
ATOM 670 C CA . LYS A 1 83 ? -4.603 18.758 1.157 1.00 91.00 83 LYS A CA 1
ATOM 671 C C . LYS A 1 83 ? -5.557 17.565 1.120 1.00 91.00 83 LYS A C 1
ATOM 673 O O . LYS A 1 83 ? -5.288 16.517 1.707 1.00 91.00 83 LYS A O 1
ATOM 678 N N . GLU A 1 84 ? -6.659 17.692 0.387 1.00 89.50 84 GLU A N 1
ATOM 679 C CA . GLU A 1 84 ? -7.626 16.594 0.216 1.00 89.50 84 GLU A CA 1
ATOM 680 C C . GLU A 1 84 ? -6.971 15.331 -0.337 1.00 89.50 84 GLU A C 1
ATOM 682 O O . GLU A 1 84 ? -7.248 14.220 0.110 1.00 89.50 84 GLU A O 1
ATOM 687 N N . SER A 1 85 ? -6.017 15.516 -1.240 1.00 86.06 85 SER A N 1
ATOM 688 C CA . SER A 1 85 ? -5.235 14.441 -1.823 1.00 86.06 85 SER A CA 1
ATOM 689 C C . SER A 1 85 ? -4.281 13.734 -0.854 1.00 86.06 85 SER A C 1
ATOM 691 O O . SER A 1 85 ? -3.751 12.682 -1.188 1.00 86.06 85 SER A O 1
ATOM 693 N N . GLU A 1 86 ? -4.056 14.284 0.340 1.00 89.06 86 GLU A N 1
ATOM 694 C CA . GLU A 1 86 ? -3.331 13.626 1.433 1.00 89.06 86 GLU A CA 1
ATOM 695 C C . GLU A 1 86 ? -4.309 12.949 2.404 1.00 89.06 86 GLU A C 1
ATOM 697 O O . GLU A 1 86 ? -4.044 11.858 2.907 1.00 89.06 86 GLU A O 1
ATOM 702 N N . LYS A 1 87 ? -5.465 13.576 2.655 1.00 92.38 87 LYS A N 1
ATOM 703 C CA . LYS A 1 87 ? -6.464 13.087 3.616 1.00 92.38 87 LYS A CA 1
ATOM 704 C C . LYS A 1 87 ? -7.249 11.892 3.091 1.00 92.38 87 LYS A C 1
ATOM 706 O O . LYS A 1 87 ? -7.388 10.905 3.809 1.00 92.38 87 LYS A O 1
ATOM 711 N N . THR A 1 88 ? -7.772 11.975 1.870 1.00 92.12 88 THR A N 1
ATOM 712 C CA . THR A 1 88 ? -8.678 10.961 1.312 1.00 92.12 88 THR A CA 1
ATOM 713 C C . THR A 1 88 ? -8.021 9.582 1.193 1.00 92.12 88 THR A C 1
ATOM 715 O O . THR A 1 88 ? -8.616 8.625 1.693 1.00 92.12 88 THR A O 1
ATOM 718 N N . PRO A 1 89 ? -6.791 9.435 0.653 1.00 92.31 89 PRO A N 1
ATOM 719 C CA . PRO A 1 89 ? -6.146 8.122 0.572 1.00 92.31 89 PRO A CA 1
ATOM 720 C C . PRO A 1 89 ? -5.940 7.476 1.945 1.00 92.31 89 PRO A C 1
ATOM 722 O O . PRO A 1 89 ? -6.166 6.284 2.114 1.00 92.31 89 PRO A O 1
ATOM 725 N N . LEU A 1 90 ? -5.580 8.265 2.962 1.00 94.94 90 LEU A N 1
ATOM 726 C CA . LEU A 1 90 ? -5.339 7.748 4.309 1.00 94.94 90 LEU A CA 1
ATOM 727 C C . LEU A 1 90 ? -6.639 7.420 5.057 1.00 94.94 90 LEU A C 1
ATOM 729 O O . LEU A 1 90 ? -6.784 6.342 5.629 1.00 94.94 90 LEU A O 1
ATOM 733 N N . LEU A 1 91 ? -7.584 8.362 5.081 1.00 96.38 91 LEU A N 1
ATOM 734 C CA . LEU A 1 91 ? -8.778 8.306 5.932 1.00 96.38 91 LEU A CA 1
ATOM 735 C C . LEU A 1 91 ? -9.978 7.605 5.281 1.00 96.38 91 LEU A C 1
ATOM 737 O O . LEU A 1 91 ? -11.038 7.499 5.912 1.00 96.38 91 LEU A O 1
ATOM 741 N N . VAL A 1 92 ? -9.826 7.151 4.037 1.00 93.69 92 VAL A N 1
ATOM 742 C CA . VAL A 1 92 ? -10.822 6.353 3.318 1.00 93.69 92 VAL A CA 1
ATOM 743 C C . VAL A 1 92 ? -10.194 5.046 2.853 1.00 93.69 92 VAL A C 1
ATOM 745 O O . VAL A 1 92 ? -10.494 4.008 3.435 1.00 93.69 92 VAL A O 1
ATOM 748 N N . ASP A 1 93 ? -9.306 5.086 1.860 1.00 92.56 93 ASP A N 1
ATOM 749 C CA . ASP A 1 93 ? -8.794 3.870 1.216 1.00 92.56 93 ASP A CA 1
ATOM 750 C C . ASP A 1 93 ? -7.936 3.019 2.164 1.00 92.56 93 ASP A C 1
ATOM 752 O O . ASP A 1 93 ? -8.277 1.875 2.473 1.00 92.56 93 ASP A O 1
ATOM 756 N N . LEU A 1 94 ? -6.875 3.601 2.727 1.00 94.75 94 LEU A N 1
ATOM 757 C CA . LEU A 1 94 ? -5.977 2.886 3.630 1.00 94.75 94 LEU A CA 1
ATOM 758 C C . LEU A 1 94 ? -6.703 2.396 4.886 1.00 94.75 94 LEU A C 1
ATOM 760 O O . LEU A 1 94 ? -6.451 1.291 5.370 1.00 94.75 94 LEU A O 1
ATOM 764 N N . LYS A 1 95 ? -7.650 3.196 5.391 1.00 96.12 95 LYS A N 1
ATOM 765 C CA . LYS A 1 95 ? -8.526 2.788 6.491 1.00 96.12 95 LYS A CA 1
ATOM 766 C C . LYS A 1 95 ? -9.309 1.523 6.138 1.00 96.12 95 LYS A C 1
ATOM 768 O O . LYS A 1 95 ? -9.230 0.561 6.900 1.00 96.12 95 LYS A O 1
ATOM 773 N N . LYS A 1 96 ? -9.985 1.483 4.985 1.00 94.25 96 LYS A N 1
ATOM 774 C CA . LYS A 1 96 ? -10.722 0.297 4.518 1.00 94.25 96 LYS A CA 1
ATOM 775 C C . LYS A 1 96 ? -9.823 -0.936 4.381 1.00 94.25 96 LYS A C 1
ATOM 777 O O . LYS A 1 96 ? -10.205 -2.028 4.803 1.00 94.25 96 LYS A O 1
ATOM 782 N N . ARG A 1 97 ? -8.603 -0.774 3.859 1.00 93.62 97 ARG A N 1
ATOM 783 C CA . ARG A 1 97 ? -7.630 -1.876 3.741 1.00 93.62 97 ARG A CA 1
ATOM 784 C C . ARG A 1 97 ? -7.245 -2.453 5.102 1.00 93.62 97 ARG A C 1
ATOM 786 O O . ARG A 1 97 ? -7.264 -3.670 5.278 1.00 93.62 97 ARG A O 1
ATOM 793 N N . PHE A 1 98 ? -6.952 -1.603 6.087 1.00 95.94 98 PHE A N 1
ATOM 794 C CA . PHE A 1 98 ? -6.644 -2.072 7.440 1.00 95.94 98 PHE A CA 1
ATOM 795 C C . PHE A 1 98 ? -7.855 -2.689 8.149 1.00 95.94 98 PHE A C 1
ATOM 797 O O . PHE A 1 98 ? -7.684 -3.632 8.924 1.00 95.94 98 PHE A O 1
ATOM 804 N N . GLU A 1 99 ? -9.067 -2.182 7.906 1.00 95.38 99 GLU A N 1
ATOM 805 C CA . GLU A 1 99 ? -10.304 -2.773 8.433 1.00 95.38 99 GLU A CA 1
ATOM 806 C C . GLU A 1 99 ? -10.480 -4.201 7.905 1.00 95.38 99 GLU A C 1
ATOM 808 O O . GLU A 1 99 ? -10.645 -5.137 8.694 1.00 95.38 99 GLU A O 1
ATOM 813 N N . SER A 1 100 ? -10.339 -4.375 6.587 1.00 92.19 100 SER A N 1
ATOM 814 C CA . SER A 1 100 ? -10.359 -5.676 5.915 1.00 92.19 100 SER A CA 1
ATOM 815 C C . SER A 1 100 ? -9.271 -6.613 6.460 1.00 92.19 100 SER A C 1
ATOM 817 O O . SER A 1 100 ? -9.554 -7.751 6.848 1.00 92.19 100 SER A O 1
ATOM 819 N N . LEU A 1 101 ? -8.029 -6.124 6.585 1.00 92.44 101 LEU A N 1
ATOM 820 C CA . LEU A 1 101 ? -6.917 -6.887 7.156 1.00 92.44 101 LEU A CA 1
ATOM 821 C C . LEU A 1 101 ? -7.246 -7.385 8.570 1.00 92.44 101 LEU A C 1
ATOM 823 O O . LEU A 1 101 ? -7.052 -8.559 8.887 1.00 92.44 101 LEU A O 1
ATOM 827 N N . PHE A 1 102 ? -7.752 -6.508 9.434 1.00 93.25 102 PHE A N 1
ATOM 828 C CA . PHE A 1 102 ? -7.974 -6.860 10.830 1.00 93.25 102 PHE A CA 1
ATOM 829 C C . PHE A 1 102 ? -9.156 -7.810 11.043 1.00 93.25 102 PHE A C 1
ATOM 831 O O . PHE A 1 102 ? -9.110 -8.603 11.984 1.00 93.25 102 PHE A O 1
ATOM 838 N N . LEU A 1 103 ? -10.205 -7.739 10.219 1.00 90.12 103 LEU A N 1
ATOM 839 C CA . LEU A 1 103 ? -11.393 -8.583 10.379 1.00 90.12 103 LEU A CA 1
ATOM 840 C C . LEU A 1 103 ? -11.264 -9.933 9.677 1.00 90.12 103 LEU A C 1
ATOM 842 O O . LEU A 1 103 ? -11.644 -10.948 10.257 1.00 90.12 103 LEU A O 1
ATOM 846 N N . TYR A 1 104 ? -10.708 -9.957 8.467 1.00 88.38 104 TYR A N 1
ATOM 847 C CA . TYR A 1 104 ? -10.699 -11.161 7.633 1.00 88.38 104 TYR A CA 1
ATOM 848 C C . TYR A 1 104 ? -9.345 -11.876 7.613 1.00 88.38 104 TYR A C 1
ATOM 850 O O . TYR A 1 104 ? -9.281 -13.062 7.295 1.00 88.38 104 TYR A O 1
ATOM 858 N N . ASN A 1 105 ? -8.265 -11.181 7.991 1.00 87.38 105 ASN A N 1
ATOM 859 C CA . ASN A 1 105 ? -6.884 -11.659 7.842 1.00 87.38 105 ASN A CA 1
ATOM 860 C C . ASN A 1 105 ? -6.075 -11.595 9.142 1.00 87.38 105 ASN A C 1
ATOM 862 O O . ASN A 1 105 ? -4.847 -11.684 9.136 1.00 87.38 105 ASN A O 1
ATOM 866 N N . GLN A 1 106 ? -6.758 -11.472 10.283 1.00 89.69 106 GLN A N 1
ATOM 867 C CA . GLN A 1 106 ? -6.118 -11.269 11.583 1.00 89.69 106 GLN A CA 1
ATOM 868 C C . GLN A 1 106 ? -5.112 -12.367 11.955 1.00 89.69 106 GLN A C 1
ATOM 870 O O . GLN A 1 106 ? -4.137 -12.103 12.658 1.00 89.69 106 GLN A O 1
ATOM 875 N N . SER A 1 107 ? -5.359 -13.605 11.519 1.00 90.38 107 SER A N 1
ATOM 876 C CA . SER A 1 107 ? -4.504 -14.758 11.811 1.00 90.38 107 SER A CA 1
ATOM 877 C C . SER A 1 107 ? -3.099 -14.625 11.215 1.00 90.38 107 SER A C 1
ATOM 879 O O . SER A 1 107 ? -2.151 -15.143 11.805 1.00 90.38 107 SER A O 1
ATOM 881 N N . LEU A 1 108 ? -2.945 -13.894 10.106 1.00 90.81 108 LEU A N 1
ATOM 882 C CA . LEU A 1 108 ? -1.660 -13.682 9.431 1.00 90.81 108 LEU A CA 1
ATOM 883 C C . LEU A 1 108 ? -0.726 -12.786 10.248 1.00 90.81 108 LEU A C 1
ATOM 885 O O . LEU A 1 108 ? 0.476 -13.025 10.284 1.00 90.81 108 LEU A O 1
ATOM 889 N N . LEU A 1 109 ? -1.282 -11.818 10.986 1.00 92.69 109 LEU A N 1
ATOM 890 C CA . LEU A 1 109 ? -0.515 -10.865 11.798 1.00 92.69 109 LEU A CA 1
ATOM 891 C C . LEU A 1 109 ? 0.384 -11.556 12.836 1.00 92.69 109 LEU A C 1
ATOM 893 O O . LEU A 1 109 ? 1.446 -11.046 13.187 1.00 92.69 109 LEU A O 1
ATOM 897 N N . LYS A 1 110 ? -0.022 -12.735 13.319 1.00 90.00 110 LYS A N 1
ATOM 898 C CA . LYS A 1 110 ? 0.723 -13.505 14.325 1.00 90.00 110 LYS A CA 1
ATOM 899 C C . LYS A 1 110 ? 1.937 -14.248 13.761 1.00 90.00 110 LYS A C 1
ATOM 901 O O . LYS A 1 110 ? 2.778 -14.672 14.541 1.00 90.00 110 LYS A O 1
ATOM 906 N N . LYS A 1 111 ? 2.012 -14.435 12.440 1.00 89.19 111 LYS A N 1
ATOM 907 C CA . LYS A 1 111 ? 3.057 -15.230 11.769 1.00 89.19 111 LYS A CA 1
ATOM 908 C C . LYS A 1 111 ? 4.207 -14.382 11.218 1.00 89.19 111 LYS A C 1
ATOM 910 O O . LYS A 1 111 ? 5.088 -14.914 10.558 1.00 89.19 111 LYS A O 1
ATOM 915 N N . LEU A 1 112 ? 4.164 -13.073 11.448 1.00 91.88 112 LEU A N 1
ATOM 916 C CA . LEU A 1 112 ? 5.126 -12.121 10.901 1.00 91.88 112 LEU A CA 1
ATOM 917 C C . LEU A 1 112 ? 6.466 -12.204 11.633 1.00 91.88 112 LEU A C 1
ATOM 919 O O . LEU A 1 112 ? 6.503 -12.268 12.867 1.00 91.88 112 LEU A O 1
ATOM 923 N N . SER A 1 113 ? 7.549 -12.144 10.864 1.00 91.69 113 SER A N 1
ATOM 924 C CA . SER A 1 113 ? 8.916 -12.170 11.382 1.00 91.69 113 SER A CA 1
ATOM 925 C C . SER A 1 113 ? 9.392 -10.769 11.752 1.00 91.69 113 SER A C 1
ATOM 927 O O . SER A 1 113 ? 9.072 -9.781 11.088 1.00 91.69 113 SER A O 1
ATOM 929 N N . VAL A 1 114 ? 10.194 -10.669 12.812 1.00 92.88 114 VAL A N 1
ATOM 930 C CA . VAL A 1 114 ? 10.835 -9.402 13.186 1.00 92.88 114 VAL A CA 1
ATOM 931 C C . VAL A 1 114 ? 11.761 -8.951 12.059 1.00 92.88 114 VAL A C 1
ATOM 933 O O . VAL A 1 114 ? 12.529 -9.744 11.527 1.00 92.88 114 VAL A O 1
ATOM 936 N N . GLY A 1 115 ? 11.674 -7.674 11.694 1.00 89.25 115 GLY A N 1
ATOM 937 C CA . GLY A 1 115 ? 12.497 -7.078 10.645 1.00 89.25 115 GLY A CA 1
ATOM 938 C C . GLY A 1 115 ? 11.975 -7.244 9.215 1.00 89.25 115 GLY A C 1
ATOM 939 O O . GLY A 1 115 ? 12.532 -6.621 8.318 1.00 89.25 115 GLY A O 1
ATOM 940 N N . GLN A 1 116 ? 10.878 -7.985 9.002 1.00 88.62 116 GLN A N 1
ATOM 941 C C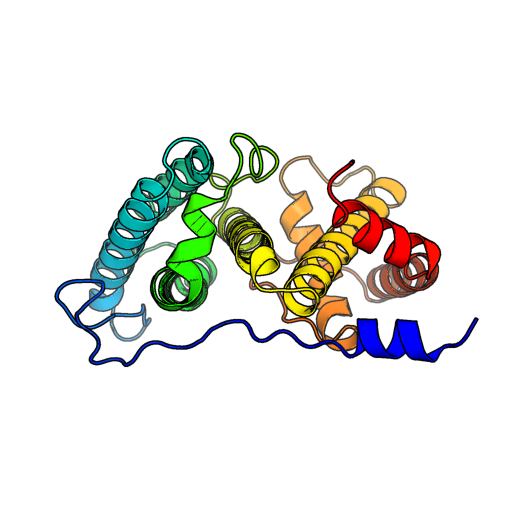A . GLN A 1 116 ? 10.275 -8.222 7.678 1.00 88.62 116 GLN A CA 1
ATOM 942 C C . GLN A 1 116 ? 9.893 -6.934 6.914 1.00 88.62 116 GLN A C 1
ATOM 944 O O . GLN A 1 116 ? 9.759 -6.963 5.696 1.00 88.62 116 GLN A O 1
ATOM 949 N N . PHE A 1 117 ? 9.698 -5.816 7.620 1.00 92.31 117 PHE A N 1
ATOM 950 C CA . PHE A 1 117 ? 9.243 -4.542 7.047 1.00 92.31 117 PHE A CA 1
ATOM 951 C C . PHE A 1 117 ? 10.210 -3.379 7.313 1.00 92.31 117 PHE A C 1
ATOM 953 O O . PHE A 1 117 ? 9.796 -2.220 7.293 1.00 92.31 117 PHE A O 1
ATOM 960 N N . ASN A 1 118 ? 11.475 -3.666 7.635 1.00 88.81 118 ASN A N 1
ATOM 961 C CA . ASN A 1 118 ? 12.463 -2.629 7.964 1.00 88.81 118 ASN A CA 1
ATOM 962 C C . ASN A 1 118 ? 12.866 -1.769 6.759 1.00 88.81 118 ASN A C 1
ATOM 964 O O . ASN A 1 118 ? 13.373 -0.664 6.939 1.00 88.81 118 ASN A O 1
ATOM 968 N N . ASP A 1 119 ? 12.647 -2.279 5.552 1.00 87.44 119 ASP A N 1
ATOM 969 C CA . ASP A 1 119 ? 12.859 -1.589 4.284 1.00 87.44 119 ASP A CA 1
ATOM 970 C C . ASP A 1 119 ? 11.775 -0.536 3.987 1.00 87.44 119 ASP A C 1
ATOM 972 O O . ASP A 1 119 ? 12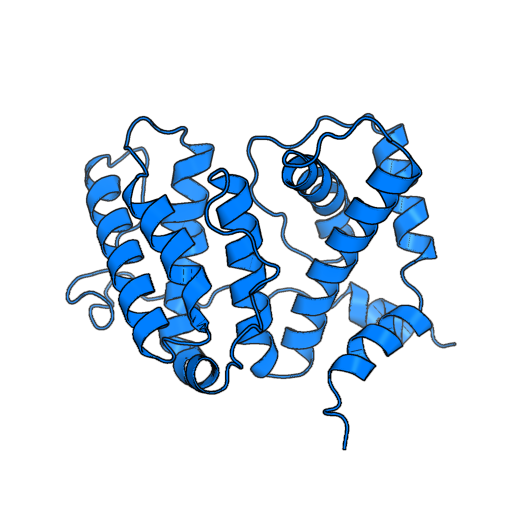.016 0.403 3.228 1.00 87.44 119 ASP A O 1
ATOM 976 N N . LEU A 1 120 ? 10.594 -0.645 4.608 1.00 90.25 120 LEU A N 1
ATOM 977 C CA . LEU A 1 120 ? 9.470 0.256 4.356 1.00 90.25 120 LEU A CA 1
ATOM 978 C C . LEU A 1 120 ? 9.588 1.567 5.146 1.00 90.25 120 LEU A C 1
ATOM 980 O O . LEU A 1 120 ? 9.789 1.588 6.364 1.00 90.25 120 LEU A O 1
ATOM 984 N N . THR A 1 121 ? 9.360 2.690 4.460 1.00 89.75 121 THR A N 1
ATOM 985 C CA . THR A 1 121 ? 9.406 4.033 5.062 1.00 89.75 121 THR A CA 1
ATOM 986 C C . THR A 1 121 ? 7.995 4.577 5.293 1.00 89.75 121 THR A C 1
ATOM 988 O O . THR A 1 121 ? 7.322 5.046 4.376 1.00 89.75 121 THR A O 1
ATOM 991 N N . LEU A 1 122 ? 7.535 4.530 6.545 1.00 91.19 122 LEU A N 1
ATOM 992 C CA . LEU A 1 122 ? 6.145 4.830 6.928 1.00 91.19 122 LEU A CA 1
ATOM 993 C C . LEU A 1 122 ? 5.936 6.198 7.613 1.00 91.19 122 LEU A C 1
ATOM 995 O O . LEU A 1 122 ? 4.802 6.592 7.898 1.00 91.19 122 LEU A O 1
ATOM 999 N N . ASP A 1 123 ? 7.009 6.938 7.876 1.00 88.81 123 ASP A N 1
ATOM 1000 C CA . ASP A 1 123 ? 7.032 8.288 8.465 1.00 88.81 123 ASP A CA 1
ATOM 1001 C C . ASP A 1 123 ? 7.355 9.408 7.462 1.00 88.81 123 ASP A C 1
ATOM 1003 O O . ASP A 1 123 ? 7.445 10.572 7.860 1.00 88.81 123 ASP A O 1
ATOM 1007 N N . ALA A 1 124 ? 7.476 9.075 6.173 1.00 83.19 124 ALA A N 1
ATOM 1008 C CA . ALA A 1 124 ? 7.663 10.029 5.081 1.00 83.19 124 ALA A CA 1
ATOM 1009 C C . ALA A 1 124 ? 6.425 10.933 4.855 1.00 83.19 124 ALA A C 1
ATOM 1011 O O . ALA A 1 124 ? 5.486 10.984 5.659 1.00 83.19 124 ALA A O 1
ATOM 1012 N N . CYS A 1 125 ? 6.403 11.655 3.727 1.00 89.56 125 CYS A N 1
ATOM 1013 C CA . CYS A 1 125 ? 5.221 12.399 3.286 1.00 89.56 125 CYS A CA 1
ATOM 1014 C C . CYS A 1 125 ? 3.984 11.482 3.205 1.00 89.56 125 CYS A C 1
ATOM 1016 O O . CYS A 1 125 ? 4.110 10.275 2.995 1.00 89.56 125 CYS A O 1
ATOM 1018 N N . TYR A 1 126 ? 2.778 12.038 3.361 1.00 91.81 126 TYR A N 1
ATOM 1019 C CA . TYR A 1 126 ? 1.549 11.233 3.420 1.00 91.81 126 TYR A CA 1
ATOM 1020 C C . TYR A 1 126 ? 1.359 10.280 2.227 1.00 91.81 126 TYR A C 1
ATOM 1022 O O . TYR A 1 126 ? 1.004 9.127 2.476 1.00 91.81 126 TYR A O 1
ATOM 1030 N N . PRO A 1 127 ? 1.647 10.671 0.969 1.00 87.94 127 PRO A N 1
ATOM 1031 C CA . PRO A 1 127 ? 1.536 9.739 -0.156 1.00 87.94 127 PRO A CA 1
ATOM 1032 C C . PRO A 1 127 ? 2.614 8.649 -0.148 1.00 87.94 127 PRO A C 1
ATOM 1034 O O . PRO A 1 127 ? 2.326 7.496 -0.462 1.00 87.94 127 PRO A O 1
ATOM 1037 N N . GLY A 1 128 ? 3.838 8.975 0.284 1.00 88.75 128 GLY A N 1
ATOM 1038 C CA . GLY A 1 128 ? 4.902 7.987 0.469 1.00 88.75 128 GLY A CA 1
ATOM 1039 C C . GLY A 1 128 ? 4.547 6.965 1.552 1.00 88.75 128 GLY A C 1
ATOM 1040 O O . GLY A 1 128 ? 4.652 5.760 1.324 1.00 88.75 128 GLY A O 1
ATOM 1041 N N . ALA A 1 129 ? 4.043 7.438 2.695 1.00 91.81 129 ALA A N 1
ATOM 1042 C CA . ALA A 1 129 ? 3.568 6.587 3.782 1.00 91.81 129 ALA A CA 1
ATOM 1043 C C . ALA A 1 129 ? 2.365 5.725 3.359 1.00 91.81 129 ALA A C 1
ATOM 1045 O O . ALA A 1 129 ? 2.303 4.556 3.727 1.00 91.81 129 ALA A O 1
ATOM 1046 N N . TYR A 1 130 ? 1.439 6.271 2.563 1.00 92.12 130 TYR A N 1
ATOM 1047 C CA . TYR A 1 130 ? 0.325 5.524 1.975 1.00 92.12 130 TYR A CA 1
ATOM 1048 C C . TYR A 1 130 ? 0.819 4.387 1.067 1.00 92.12 130 TYR A C 1
ATOM 1050 O O . TYR A 1 130 ? 0.437 3.241 1.287 1.00 92.12 130 TYR A O 1
ATOM 1058 N N . SER A 1 131 ? 1.707 4.680 0.108 1.00 89.88 131 SER A N 1
ATOM 1059 C CA . SER A 1 131 ? 2.252 3.676 -0.821 1.00 89.88 131 SER A CA 1
ATOM 1060 C C . SER A 1 131 ? 2.973 2.543 -0.073 1.00 89.88 131 SER A C 1
ATOM 1062 O O . SER A 1 131 ? 2.662 1.368 -0.268 1.00 89.88 131 SER A O 1
ATOM 1064 N N . ASN A 1 132 ? 3.833 2.887 0.893 1.00 91.62 132 ASN A N 1
ATOM 1065 C CA . ASN A 1 132 ? 4.523 1.902 1.734 1.00 91.62 132 ASN A CA 1
ATOM 1066 C C . ASN A 1 132 ? 3.551 1.093 2.612 1.00 91.62 132 ASN A C 1
ATOM 1068 O O . ASN A 1 132 ? 3.761 -0.095 2.843 1.00 91.62 132 ASN A O 1
ATOM 1072 N N . ALA A 1 133 ? 2.474 1.709 3.106 1.00 94.19 133 ALA A N 1
ATOM 1073 C CA . ALA A 1 133 ? 1.474 1.002 3.898 1.00 94.19 133 ALA A CA 1
ATOM 1074 C C . ALA A 1 133 ? 0.648 0.021 3.051 1.00 94.19 133 ALA A C 1
ATOM 1076 O O . ALA A 1 133 ? 0.297 -1.046 3.548 1.00 94.19 133 ALA A O 1
ATOM 1077 N N . VAL A 1 134 ? 0.371 0.347 1.783 1.00 91.81 134 VAL A N 1
ATOM 1078 C CA . VAL A 1 134 ? -0.247 -0.592 0.834 1.00 91.81 134 VAL A CA 1
ATOM 1079 C C . VAL A 1 134 ? 0.666 -1.799 0.618 1.00 91.81 134 VAL A C 1
ATOM 1081 O O . VAL A 1 134 ? 0.213 -2.920 0.828 1.00 91.81 134 VAL A O 1
ATOM 1084 N N . MET A 1 135 ? 1.957 -1.580 0.333 1.00 90.50 135 MET A N 1
ATOM 1085 C CA . MET A 1 135 ? 2.933 -2.673 0.191 1.00 90.50 135 MET A CA 1
ATOM 1086 C C . MET A 1 135 ? 3.007 -3.553 1.445 1.00 90.50 135 MET A C 1
ATOM 1088 O O . MET A 1 135 ? 3.015 -4.777 1.351 1.00 90.50 135 MET A O 1
ATOM 1092 N N . LEU A 1 136 ? 3.000 -2.948 2.638 1.00 93.38 136 LEU A N 1
ATOM 1093 C CA . LEU A 1 136 ? 2.967 -3.691 3.898 1.00 93.38 136 LEU A CA 1
ATOM 1094 C C . LEU A 1 136 ? 1.737 -4.608 3.986 1.00 93.38 136 LEU A C 1
ATOM 1096 O O . LEU A 1 136 ? 1.860 -5.764 4.390 1.00 93.38 136 LEU A O 1
ATOM 1100 N N . ILE A 1 137 ? 0.547 -4.114 3.629 1.00 92.56 137 ILE A N 1
ATOM 1101 C CA . ILE A 1 137 ? -0.693 -4.905 3.667 1.00 92.56 137 ILE A CA 1
ATOM 1102 C C . ILE A 1 137 ? -0.643 -6.040 2.636 1.00 92.56 137 ILE A C 1
ATOM 1104 O O . ILE A 1 137 ? -1.021 -7.168 2.968 1.00 92.56 137 ILE A O 1
ATOM 1108 N N . ASP A 1 138 ? -0.139 -5.773 1.432 1.00 88.56 138 ASP A N 1
ATOM 1109 C CA . ASP A 1 138 ? 0.020 -6.773 0.372 1.00 88.56 138 ASP A CA 1
ATOM 1110 C C . ASP A 1 138 ? 0.968 -7.894 0.835 1.00 88.56 138 ASP A C 1
ATOM 1112 O O . ASP A 1 138 ? 0.591 -9.070 0.836 1.00 88.56 138 ASP A O 1
ATOM 1116 N N . ARG A 1 139 ? 2.128 -7.543 1.408 1.00 88.88 139 ARG A N 1
ATOM 1117 C CA . ARG A 1 139 ? 3.072 -8.518 1.975 1.00 88.88 139 ARG A CA 1
ATOM 1118 C C . ARG A 1 139 ? 2.473 -9.327 3.130 1.00 88.88 139 ARG A C 1
ATOM 1120 O O . ARG A 1 139 ? 2.730 -10.524 3.223 1.00 88.88 139 ARG A O 1
ATOM 1127 N N . ILE A 1 140 ? 1.643 -8.740 3.998 1.00 90.44 140 ILE A N 1
ATOM 1128 C CA . ILE A 1 140 ? 0.956 -9.503 5.062 1.00 90.44 140 ILE A CA 1
ATOM 1129 C C . ILE A 1 140 ? -0.081 -10.468 4.469 1.00 90.44 140 ILE A C 1
ATOM 1131 O O . ILE A 1 140 ? -0.207 -11.608 4.922 1.00 90.44 140 ILE A O 1
ATOM 1135 N N . THR A 1 141 ? -0.851 -10.016 3.480 1.00 87.94 141 THR A N 1
ATOM 1136 C CA . THR A 1 141 ? -1.943 -10.798 2.880 1.00 87.94 141 THR A CA 1
ATOM 1137 C C . THR A 1 141 ? -1.462 -11.838 1.870 1.00 87.94 141 THR A C 1
ATOM 1139 O O . THR A 1 141 ? -2.182 -12.811 1.631 1.00 87.94 141 THR A O 1
ATOM 1142 N N . SER A 1 142 ? -0.225 -11.726 1.379 1.00 82.56 142 SER A N 1
ATOM 1143 C CA . SER A 1 142 ? 0.466 -12.758 0.592 1.00 82.56 142 SER A CA 1
ATOM 1144 C C . SER A 1 142 ? 0.398 -14.145 1.252 1.00 82.56 142 SER A C 1
ATOM 1146 O O . SER A 1 142 ? 0.167 -15.155 0.586 1.00 82.56 142 SER A O 1
ATOM 1148 N N . GLY A 1 143 ? 0.445 -14.193 2.590 1.00 77.81 143 GLY A N 1
ATOM 1149 C CA . GLY A 1 143 ? 0.332 -15.417 3.383 1.00 77.81 143 GLY A CA 1
ATOM 1150 C C . GLY A 1 143 ? -1.022 -16.137 3.293 1.00 77.81 143 GLY A C 1
ATOM 1151 O O . GLY A 1 143 ? -1.180 -17.199 3.896 1.00 77.81 143 GLY A O 1
ATOM 1152 N N . ARG A 1 144 ? -2.014 -15.597 2.569 1.00 78.44 144 ARG A N 1
ATOM 1153 C CA . ARG A 1 144 ? -3.296 -16.276 2.299 1.00 78.44 144 ARG A CA 1
ATOM 1154 C C . ARG A 1 144 ? -3.231 -17.297 1.168 1.00 78.44 144 ARG A C 1
ATOM 1156 O O . ARG A 1 144 ? -4.162 -18.088 1.045 1.00 78.44 144 ARG A O 1
ATOM 1163 N N . GLY A 1 145 ? -2.203 -17.259 0.323 1.00 79.12 145 GLY A N 1
ATOM 1164 C CA . GLY A 1 145 ? -2.052 -18.206 -0.780 1.00 79.12 145 GLY A CA 1
ATOM 1165 C C . GLY A 1 145 ? -1.356 -17.620 -2.004 1.00 79.12 145 GLY A C 1
ATOM 1166 O O . GLY A 1 145 ? -1.161 -16.411 -2.115 1.00 79.12 145 GLY A O 1
ATOM 1167 N N . LEU A 1 146 ? -1.033 -18.505 -2.948 1.00 80.69 146 LEU A N 1
ATOM 1168 C CA . LEU A 1 146 ? -0.188 -18.225 -4.111 1.00 80.69 146 LEU A CA 1
ATOM 1169 C C . LEU A 1 146 ? -0.635 -17.010 -4.937 1.00 80.69 146 LEU A C 1
ATOM 1171 O O . LEU A 1 146 ? 0.202 -16.202 -5.314 1.00 80.69 146 LEU A O 1
ATOM 1175 N N . ASN A 1 147 ? -1.935 -16.830 -5.182 1.00 84.06 147 ASN A N 1
ATOM 1176 C CA . ASN A 1 147 ? -2.414 -15.686 -5.966 1.00 84.06 147 ASN A CA 1
ATOM 1177 C C . ASN A 1 147 ? -2.137 -14.345 -5.269 1.00 84.06 147 ASN A C 1
ATOM 1179 O O . ASN A 1 147 ? -1.695 -13.407 -5.920 1.00 84.06 147 ASN A O 1
ATOM 1183 N N . ASN A 1 148 ? -2.353 -14.255 -3.953 1.00 82.12 148 ASN A N 1
ATOM 1184 C CA . ASN A 1 148 ? -2.084 -13.020 -3.208 1.00 82.12 148 ASN A CA 1
ATOM 1185 C C . ASN A 1 148 ? -0.586 -12.736 -3.131 1.00 82.12 148 ASN A C 1
ATOM 1187 O O . ASN A 1 148 ? -0.174 -11.584 -3.220 1.00 82.12 148 ASN A O 1
ATOM 1191 N N . TYR A 1 149 ? 0.224 -13.790 -3.019 1.00 84.12 149 TYR A N 1
ATOM 1192 C CA . TYR A 1 149 ? 1.668 -13.665 -3.125 1.00 84.12 149 TYR A CA 1
ATOM 1193 C C . TYR A 1 149 ? 2.084 -13.111 -4.490 1.00 84.12 149 TYR A C 1
ATOM 1195 O O . TYR A 1 149 ? 2.706 -12.058 -4.554 1.00 84.12 149 TYR A O 1
ATOM 1203 N N . LEU A 1 150 ? 1.651 -13.743 -5.585 1.00 86.19 150 LEU A N 1
ATOM 1204 C CA . LEU A 1 150 ? 1.980 -13.297 -6.940 1.00 86.19 150 LEU A CA 1
ATOM 1205 C C . LEU A 1 150 ? 1.522 -11.859 -7.215 1.00 86.19 150 LEU A C 1
ATOM 1207 O O . LEU A 1 150 ? 2.207 -11.143 -7.935 1.00 86.19 150 LEU A O 1
ATOM 1211 N N . LEU A 1 151 ? 0.389 -11.425 -6.655 1.00 88.19 151 LEU A N 1
ATOM 1212 C CA . LEU A 1 151 ? -0.074 -10.038 -6.756 1.00 88.19 151 LEU A CA 1
ATOM 1213 C C . LEU A 1 151 ? 0.833 -9.059 -6.000 1.00 88.19 151 LEU A C 1
ATOM 1215 O O . LEU A 1 151 ? 1.213 -8.035 -6.570 1.00 88.19 151 LEU A O 1
ATOM 1219 N N . SER A 1 152 ? 1.204 -9.389 -4.758 1.00 86.44 152 SER A N 1
ATOM 1220 C CA . SER A 1 152 ? 2.151 -8.600 -3.958 1.00 86.44 152 SER A CA 1
ATOM 1221 C C . SER A 1 152 ? 3.485 -8.452 -4.693 1.00 86.44 152 SER A C 1
ATOM 1223 O O . SER A 1 152 ? 3.942 -7.336 -4.936 1.00 86.44 152 SER A O 1
ATOM 1225 N N . GLU A 1 153 ? 4.050 -9.572 -5.148 1.00 87.06 153 GLU A N 1
ATOM 1226 C CA . GLU A 1 153 ? 5.310 -9.600 -5.892 1.00 87.06 153 GLU A CA 1
ATOM 1227 C C . GLU A 1 153 ? 5.228 -8.847 -7.214 1.00 87.06 153 GLU A C 1
ATOM 1229 O O . GLU A 1 153 ? 6.152 -8.140 -7.598 1.00 87.06 153 GLU A O 1
ATOM 1234 N N . LYS A 1 154 ? 4.103 -8.942 -7.927 1.00 89.69 154 LYS A N 1
ATOM 1235 C CA . LYS A 1 154 ? 3.901 -8.207 -9.177 1.00 89.69 154 LYS A CA 1
ATOM 1236 C C . LYS A 1 154 ? 3.924 -6.699 -8.959 1.00 89.69 154 LYS A C 1
ATOM 1238 O O . LYS A 1 154 ? 4.521 -5.987 -9.767 1.00 89.69 154 LYS A O 1
ATOM 1243 N N . ARG A 1 155 ? 3.287 -6.198 -7.893 1.00 91.12 155 ARG A N 1
ATOM 1244 C CA . ARG A 1 155 ? 3.332 -4.769 -7.551 1.00 91.12 155 ARG A CA 1
ATOM 1245 C C . ARG A 1 155 ? 4.767 -4.343 -7.262 1.00 91.12 155 ARG A C 1
ATOM 1247 O O . ARG A 1 155 ? 5.252 -3.395 -7.882 1.00 91.12 155 ARG A O 1
ATOM 1254 N N . GLU A 1 156 ? 5.424 -5.068 -6.364 1.00 90.12 156 GLU A N 1
ATOM 1255 C CA . GLU A 1 156 ? 6.780 -4.772 -5.915 1.00 90.12 156 GLU A CA 1
ATOM 1256 C C . GLU A 1 156 ? 7.786 -4.835 -7.071 1.00 90.12 156 GLU A C 1
ATOM 1258 O O . GLU A 1 156 ? 8.559 -3.899 -7.267 1.00 90.12 156 GLU A O 1
ATOM 1263 N N . PHE A 1 157 ? 7.681 -5.851 -7.929 1.00 90.88 157 PHE A N 1
ATOM 1264 C CA . PHE A 1 157 ? 8.486 -5.996 -9.136 1.00 90.88 157 PHE A CA 1
ATOM 1265 C C . PHE A 1 157 ? 8.364 -4.781 -10.063 1.00 90.88 157 PHE A C 1
ATOM 1267 O O . PHE A 1 157 ? 9.381 -4.227 -10.480 1.00 90.88 157 PHE A O 1
ATOM 1274 N N . ILE A 1 158 ? 7.142 -4.330 -10.383 1.00 92.94 158 ILE A N 1
ATOM 1275 C CA . ILE A 1 158 ? 6.945 -3.173 -11.275 1.00 92.94 158 ILE A CA 1
ATOM 1276 C C . ILE A 1 158 ? 7.532 -1.903 -10.640 1.00 92.94 158 ILE A C 1
ATOM 1278 O O . ILE A 1 158 ? 8.189 -1.124 -11.332 1.00 92.94 158 ILE A O 1
ATOM 1282 N N . GLN A 1 159 ? 7.334 -1.694 -9.334 1.00 91.69 159 GLN A N 1
ATOM 1283 C CA . GLN A 1 159 ? 7.903 -0.545 -8.620 1.00 91.69 159 GLN A CA 1
ATOM 1284 C C . GLN A 1 159 ? 9.438 -0.596 -8.572 1.00 91.69 159 GLN A C 1
ATOM 1286 O O . GLN A 1 159 ? 10.090 0.435 -8.746 1.00 91.69 159 GLN A O 1
ATOM 1291 N N . GLN A 1 160 ? 10.024 -1.783 -8.414 1.00 90.25 160 GLN A N 1
ATOM 1292 C CA . GLN A 1 160 ? 11.470 -1.976 -8.459 1.00 90.25 160 GLN A CA 1
ATOM 1293 C C . GLN A 1 160 ? 12.030 -1.722 -9.863 1.00 90.25 160 GLN A C 1
ATOM 1295 O O . GLN A 1 160 ? 13.049 -1.050 -9.994 1.00 90.25 160 GLN A O 1
ATOM 1300 N N . GLN A 1 161 ? 11.357 -2.186 -10.923 1.00 93.06 161 GLN A N 1
ATOM 1301 C CA . GLN A 1 161 ? 11.777 -1.875 -12.293 1.00 93.06 161 GLN A CA 1
ATOM 1302 C C . GLN A 1 161 ? 11.657 -0.378 -12.594 1.00 93.06 161 GLN A C 1
ATOM 1304 O O . GLN A 1 161 ? 12.511 0.165 -13.288 1.00 93.06 161 GLN A O 1
ATOM 1309 N N . ALA A 1 162 ? 10.646 0.306 -12.050 1.00 92.69 162 ALA A N 1
ATOM 1310 C CA . ALA A 1 162 ? 10.550 1.760 -12.142 1.00 92.69 162 ALA A CA 1
ATOM 1311 C C . ALA A 1 162 ? 11.730 2.449 -11.440 1.00 92.69 162 ALA A C 1
ATOM 1313 O O . ALA A 1 162 ? 12.328 3.352 -12.017 1.00 92.69 162 ALA A O 1
ATOM 1314 N N . LEU A 1 163 ? 12.114 2.003 -10.239 1.00 90.44 163 LEU A N 1
ATOM 1315 C CA . LEU A 1 163 ? 13.304 2.516 -9.555 1.00 90.44 163 LEU A CA 1
ATOM 1316 C C . LEU A 1 163 ? 14.581 2.264 -10.371 1.00 90.44 163 LEU A C 1
ATOM 1318 O O . LEU A 1 163 ? 15.351 3.197 -10.577 1.00 90.44 163 LEU A O 1
ATOM 1322 N N . ASN A 1 164 ? 14.792 1.041 -10.861 1.00 91.00 164 ASN A N 1
ATOM 1323 C CA . ASN A 1 164 ? 15.972 0.693 -11.657 1.00 91.00 164 ASN A CA 1
ATOM 1324 C C . ASN A 1 164 ? 16.055 1.542 -12.928 1.00 91.00 164 ASN A C 1
ATOM 1326 O O . ASN A 1 164 ? 17.093 2.131 -13.203 1.00 91.00 164 ASN A O 1
ATOM 1330 N N . PHE A 1 165 ? 14.942 1.685 -13.649 1.00 92.81 165 PHE A N 1
ATOM 1331 C CA . PHE A 1 165 ? 14.868 2.539 -14.829 1.00 92.81 165 PHE A CA 1
ATOM 1332 C C . PHE A 1 165 ? 15.246 3.990 -14.508 1.00 92.81 165 PHE A C 1
ATOM 1334 O O . PHE A 1 165 ? 16.025 4.597 -15.239 1.00 92.81 165 PHE A O 1
ATOM 1341 N N . LEU A 1 166 ? 14.744 4.543 -13.400 1.00 90.88 166 LEU A N 1
ATOM 1342 C CA . LEU A 1 166 ? 15.092 5.895 -12.957 1.00 90.88 166 LEU A CA 1
ATOM 1343 C C . LEU A 1 166 ? 16.587 6.017 -12.628 1.00 90.88 166 LEU A C 1
ATOM 1345 O O . LEU A 1 166 ? 17.217 6.977 -13.053 1.00 90.88 166 LEU A O 1
ATOM 1349 N N . LEU A 1 167 ? 17.171 5.037 -11.933 1.00 88.00 167 LEU A N 1
ATOM 1350 C CA . LEU A 1 167 ? 18.603 5.025 -11.607 1.00 88.00 167 LEU A CA 1
ATOM 1351 C C . LEU A 1 167 ? 19.495 4.893 -12.851 1.00 88.00 167 LEU A C 1
ATOM 1353 O O . LEU A 1 167 ? 20.573 5.480 -12.894 1.00 88.00 167 LEU A O 1
ATOM 1357 N N . GLU A 1 168 ? 19.051 4.136 -13.855 1.00 89.44 168 GLU A N 1
ATOM 1358 C CA . GLU A 1 168 ? 19.782 3.919 -15.107 1.00 89.44 168 GLU A CA 1
ATOM 1359 C C . GLU A 1 168 ? 19.662 5.102 -16.084 1.00 89.44 168 GLU A C 1
ATOM 1361 O O . GLU A 1 168 ? 20.552 5.309 -16.908 1.00 89.44 168 GLU A O 1
ATOM 1366 N N . THR A 1 169 ? 18.576 5.882 -16.014 1.00 85.62 169 THR A N 1
ATOM 1367 C CA . THR A 1 169 ? 18.255 6.907 -17.028 1.00 85.62 169 THR A CA 1
ATOM 1368 C C . THR A 1 169 ? 18.260 8.342 -16.517 1.00 85.62 169 THR A C 1
ATOM 1370 O O . THR A 1 169 ? 18.341 9.264 -17.329 1.00 85.62 169 THR A O 1
ATOM 1373 N N . ASP A 1 170 ? 18.185 8.560 -15.204 1.00 73.88 170 ASP A N 1
ATOM 1374 C CA . ASP A 1 170 ? 18.114 9.894 -14.616 1.00 73.88 170 ASP A CA 1
ATOM 1375 C C . ASP A 1 170 ? 18.878 9.977 -13.283 1.00 73.88 170 ASP A C 1
ATOM 1377 O O . ASP A 1 170 ? 18.344 9.798 -12.185 1.00 73.88 170 ASP A O 1
ATOM 1381 N N . ALA A 1 171 ? 20.158 10.342 -13.388 1.00 60.34 171 ALA A N 1
ATOM 1382 C CA . ALA A 1 171 ? 21.049 10.550 -12.247 1.00 60.34 171 ALA A CA 1
ATOM 1383 C C . ALA A 1 171 ? 20.652 11.742 -11.345 1.00 60.34 171 ALA A C 1
ATOM 1385 O O . ALA A 1 171 ? 21.289 11.966 -10.315 1.00 60.34 171 ALA A O 1
ATOM 1386 N N . THR A 1 172 ? 19.636 12.536 -11.714 1.00 63.53 172 THR A N 1
ATOM 1387 C CA . THR A 1 172 ? 19.257 13.764 -10.994 1.00 63.53 172 THR A CA 1
ATOM 1388 C C . THR A 1 172 ? 18.122 13.573 -9.989 1.00 63.53 172 THR A C 1
ATOM 1390 O O . THR A 1 172 ? 17.839 14.479 -9.194 1.00 63.53 172 THR A O 1
ATOM 1393 N N . ILE A 1 173 ? 17.488 12.396 -9.966 1.00 63.69 173 ILE A N 1
ATOM 1394 C CA . ILE A 1 173 ? 16.390 12.116 -9.041 1.00 63.69 173 ILE A CA 1
ATOM 1395 C C . ILE A 1 173 ? 16.940 12.021 -7.617 1.00 63.69 173 ILE A C 1
ATOM 1397 O O . ILE A 1 173 ? 17.569 11.042 -7.214 1.00 63.69 173 ILE A O 1
ATOM 1401 N N . ARG A 1 174 ? 16.671 13.071 -6.834 1.00 56.06 174 ARG A N 1
ATOM 1402 C CA . ARG A 1 174 ? 17.114 13.201 -5.443 1.00 56.06 174 ARG A CA 1
ATOM 1403 C C . ARG A 1 174 ? 16.598 12.039 -4.589 1.00 56.06 174 ARG A C 1
ATOM 1405 O O . ARG A 1 174 ? 15.415 11.687 -4.642 1.00 56.06 174 ARG A O 1
ATOM 1412 N N . GLN A 1 175 ? 17.473 11.494 -3.740 1.00 55.25 175 GLN A N 1
ATOM 1413 C CA . GLN A 1 175 ? 17.070 10.581 -2.669 1.00 55.25 175 GLN A CA 1
ATOM 1414 C C . GLN A 1 175 ? 15.932 11.219 -1.856 1.00 55.25 175 GLN A C 1
ATOM 1416 O O . GLN A 1 175 ? 16.026 12.370 -1.433 1.00 55.25 175 GLN A O 1
ATOM 1421 N N . GLY A 1 176 ? 14.832 10.482 -1.683 1.00 54.56 176 GLY A N 1
ATOM 1422 C CA . GLY A 1 176 ? 13.646 10.932 -0.945 1.00 54.56 176 GLY A CA 1
ATOM 1423 C C . GLY A 1 176 ? 12.442 11.361 -1.799 1.00 54.56 176 GLY A C 1
ATOM 1424 O O . GLY A 1 176 ? 11.319 11.241 -1.318 1.00 54.56 176 GLY A O 1
ATOM 1425 N N . SER A 1 177 ? 12.616 11.773 -3.065 1.00 61.41 177 SER A N 1
ATOM 1426 C CA . SER A 1 177 ? 11.493 12.071 -3.990 1.00 61.41 177 SER A CA 1
ATOM 1427 C C . SER A 1 177 ? 11.206 10.953 -4.998 1.00 61.41 177 SER A C 1
ATOM 1429 O O . SER A 1 177 ? 10.264 11.045 -5.785 1.00 61.41 177 SER A O 1
ATOM 1431 N N . GLN A 1 178 ? 12.005 9.887 -4.964 1.00 78.94 178 GLN A N 1
ATOM 1432 C CA . GLN A 1 178 ? 11.924 8.755 -5.889 1.00 78.94 178 GLN A CA 1
ATOM 1433 C C . GLN A 1 178 ? 10.551 8.082 -5.864 1.00 78.94 178 GLN A C 1
ATOM 1435 O O . GLN A 1 178 ? 10.063 7.683 -6.913 1.00 78.94 178 GLN A O 1
ATOM 1440 N N . ILE A 1 179 ? 9.885 8.016 -4.705 1.00 84.81 179 ILE A N 1
ATOM 1441 C CA . ILE A 1 179 ? 8.595 7.325 -4.584 1.00 84.81 179 ILE A CA 1
ATOM 1442 C C . ILE A 1 179 ? 7.512 7.931 -5.484 1.00 84.81 179 ILE A C 1
ATOM 1444 O O . ILE A 1 179 ? 6.727 7.193 -6.068 1.00 84.81 179 ILE A O 1
ATOM 1448 N N . HIS A 1 180 ? 7.505 9.253 -5.667 1.00 87.56 180 HIS A N 1
ATOM 1449 C CA . HIS A 1 180 ? 6.528 9.921 -6.524 1.00 87.56 180 HIS A CA 1
ATOM 1450 C C . HIS A 1 180 ? 6.787 9.629 -8.006 1.00 87.56 180 HIS A C 1
ATOM 1452 O O . HIS A 1 180 ? 5.859 9.327 -8.758 1.00 87.56 180 HIS A O 1
ATOM 1458 N N . ALA A 1 181 ? 8.056 9.644 -8.420 1.00 89.50 181 ALA A N 1
ATOM 1459 C CA . ALA A 1 181 ? 8.470 9.248 -9.763 1.00 89.50 181 ALA A CA 1
ATOM 1460 C C . ALA A 1 181 ? 8.153 7.765 -10.039 1.00 89.50 181 ALA A C 1
ATOM 1462 O O . ALA A 1 181 ? 7.547 7.444 -11.061 1.00 89.50 181 ALA A O 1
ATOM 1463 N N . ILE A 1 182 ? 8.464 6.878 -9.087 1.00 91.25 182 ILE A N 1
ATOM 1464 C CA . ILE A 1 182 ? 8.152 5.443 -9.137 1.00 91.25 182 ILE A CA 1
ATOM 1465 C C . ILE A 1 182 ? 6.645 5.226 -9.272 1.00 91.25 182 ILE A C 1
ATOM 1467 O O . ILE A 1 182 ? 6.212 4.524 -10.181 1.00 91.25 182 ILE A O 1
ATOM 1471 N N . ASN A 1 183 ? 5.836 5.863 -8.418 1.00 91.50 183 ASN A N 1
ATOM 1472 C CA . ASN A 1 183 ? 4.377 5.761 -8.477 1.00 91.50 183 ASN A CA 1
ATOM 1473 C C . ASN A 1 183 ? 3.834 6.260 -9.826 1.00 91.50 183 ASN A C 1
ATOM 1475 O O . ASN A 1 183 ? 2.866 5.703 -10.332 1.00 91.50 183 ASN A O 1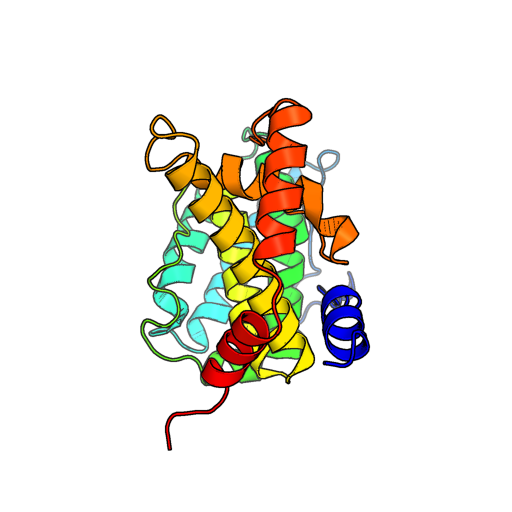
ATOM 1479 N N . SER A 1 184 ? 4.464 7.266 -10.438 1.00 92.00 184 SER A N 1
ATOM 1480 C CA . SER A 1 184 ? 4.057 7.790 -11.752 1.00 92.00 184 SER A CA 1
ATOM 1481 C C . SER A 1 184 ? 4.304 6.784 -12.872 1.00 92.00 184 SER A C 1
ATOM 1483 O O . SER A 1 184 ? 3.403 6.512 -13.664 1.00 92.00 184 SER A O 1
ATOM 1485 N N . LEU A 1 185 ? 5.503 6.193 -12.908 1.00 94.81 185 LEU A N 1
ATOM 1486 C CA . LEU A 1 185 ? 5.849 5.137 -13.862 1.00 94.81 185 LEU A CA 1
ATOM 1487 C C . LEU A 1 185 ? 4.969 3.898 -13.663 1.00 94.81 185 LEU A C 1
ATOM 1489 O O . LEU A 1 185 ? 4.402 3.380 -14.624 1.00 94.81 185 LEU A O 1
ATOM 1493 N N . TYR A 1 186 ? 4.792 3.472 -12.411 1.00 94.81 186 TYR A N 1
ATOM 1494 C CA . TYR A 1 186 ? 3.905 2.373 -12.043 1.00 94.81 186 TYR A CA 1
ATOM 1495 C C . TYR A 1 186 ? 2.469 2.626 -12.521 1.00 94.81 186 TYR A C 1
ATOM 1497 O O . TYR A 1 186 ? 1.886 1.786 -13.204 1.00 94.81 186 TYR A O 1
ATOM 1505 N N . ASN A 1 187 ? 1.903 3.797 -12.216 1.00 94.62 187 ASN A N 1
ATOM 1506 C CA . ASN A 1 187 ? 0.523 4.136 -12.564 1.00 94.62 187 ASN A CA 1
ATOM 1507 C C . ASN A 1 187 ? 0.282 4.162 -14.075 1.00 94.62 187 ASN A C 1
ATOM 1509 O O . ASN A 1 187 ? -0.816 3.812 -14.502 1.00 94.62 187 ASN A O 1
ATOM 1513 N N . TYR A 1 188 ? 1.288 4.540 -14.871 1.00 95.69 188 TYR A N 1
ATOM 1514 C CA . TYR A 1 188 ? 1.189 4.528 -16.331 1.00 95.69 188 TYR A CA 1
ATOM 1515 C C . TYR A 1 188 ? 1.000 3.112 -16.894 1.00 95.69 188 TYR A C 1
ATOM 1517 O O . TYR A 1 188 ? 0.274 2.928 -17.869 1.00 95.69 188 TYR A O 1
ATOM 1525 N N . VAL A 1 189 ? 1.615 2.104 -16.267 1.00 94.88 189 VAL A N 1
ATOM 1526 C CA . VAL A 1 189 ? 1.563 0.712 -16.740 1.00 94.88 189 VAL A CA 1
ATOM 1527 C C . VAL A 1 189 ? 0.557 -0.157 -15.984 1.00 94.88 189 VAL A C 1
ATOM 1529 O O . VAL A 1 189 ? 0.179 -1.207 -16.494 1.00 94.88 189 VAL A O 1
ATOM 1532 N N . ALA A 1 190 ? 0.091 0.262 -14.804 1.00 93.25 190 ALA A N 1
ATOM 1533 C CA . ALA A 1 190 ? -0.708 -0.556 -13.886 1.00 93.25 190 ALA A CA 1
ATOM 1534 C C . ALA A 1 190 ? -1.895 -1.261 -14.566 1.00 93.25 190 ALA A C 1
ATOM 1536 O O . ALA A 1 190 ? -2.045 -2.476 -14.434 1.00 93.25 190 ALA A O 1
ATOM 1537 N N . SER A 1 191 ? -2.680 -0.537 -15.370 1.00 92.19 191 SER A N 1
ATOM 1538 C CA . SER A 1 191 ? -3.839 -1.094 -16.083 1.00 92.19 191 SER A CA 1
ATOM 1539 C C . SER A 1 191 ? -3.459 -2.172 -17.102 1.00 92.19 191 SER A C 1
ATOM 1541 O O . SER A 1 191 ? -4.155 -3.178 -17.210 1.00 92.19 191 SER A O 1
ATOM 1543 N N . SER A 1 192 ? -2.325 -2.017 -17.792 1.00 91.44 192 SER A N 1
ATOM 1544 C CA . SER A 1 192 ? -1.810 -3.010 -18.751 1.00 91.44 192 SER A CA 1
ATOM 1545 C C . SER A 1 192 ? -1.381 -4.311 -18.070 1.00 91.44 192 SER A C 1
ATOM 1547 O O . SER A 1 192 ? -1.282 -5.352 -18.714 1.00 91.44 192 SER A O 1
ATOM 1549 N N . TYR A 1 193 ? -1.148 -4.252 -16.760 1.00 89.94 193 TYR A N 1
ATOM 1550 C CA . TYR A 1 193 ? -0.822 -5.389 -15.915 1.00 89.94 193 TYR A CA 1
ATOM 1551 C C . TYR A 1 193 ? -1.974 -5.755 -14.967 1.00 89.94 193 TYR A C 1
ATOM 1553 O O . TYR A 1 193 ? -1.728 -6.455 -13.997 1.00 89.94 193 TYR A O 1
ATOM 1561 N N . ASN A 1 194 ? -3.221 -5.320 -15.194 1.00 90.38 194 ASN A N 1
ATOM 1562 C CA . ASN A 1 194 ? -4.368 -5.601 -14.307 1.00 90.38 194 ASN A CA 1
ATOM 1563 C C . ASN A 1 194 ? -4.149 -5.241 -12.820 1.00 90.38 194 ASN A C 1
ATOM 1565 O O . ASN A 1 194 ? -4.746 -5.851 -11.928 1.00 90.38 194 ASN A O 1
ATOM 1569 N N . MET A 1 195 ? -3.321 -4.230 -12.559 1.00 90.75 195 MET A N 1
ATOM 1570 C CA . MET A 1 195 ? -3.062 -3.698 -11.225 1.00 90.75 195 MET A CA 1
ATOM 1571 C C . MET A 1 195 ? -3.807 -2.379 -11.005 1.00 90.75 195 MET A C 1
ATOM 1573 O O . MET A 1 195 ? -4.059 -1.620 -11.944 1.00 90.75 195 MET A O 1
ATOM 1577 N N . GLN A 1 196 ? -4.135 -2.077 -9.752 1.00 89.44 196 GLN A N 1
ATOM 1578 C CA . GLN A 1 196 ? -4.707 -0.794 -9.363 1.00 89.44 196 GLN A CA 1
ATOM 1579 C C . GLN A 1 196 ? -3.624 0.270 -9.190 1.00 89.44 196 GLN A C 1
ATOM 1581 O O . GLN A 1 196 ? -2.590 0.034 -8.556 1.00 89.44 196 GLN A O 1
ATOM 1586 N N . SER A 1 197 ? -3.906 1.468 -9.702 1.00 90.19 197 SER A N 1
ATOM 1587 C CA . SER A 1 197 ? -3.068 2.648 -9.507 1.00 90.19 197 SER A CA 1
ATOM 1588 C C . SER A 1 197 ? -2.928 3.010 -8.025 1.00 90.19 197 SER A C 1
ATOM 1590 O O . SER A 1 197 ? -3.861 2.887 -7.230 1.00 90.19 197 SER A O 1
ATOM 1592 N N . ILE A 1 198 ? -1.760 3.528 -7.668 1.00 87.75 198 ILE A N 1
ATOM 1593 C CA . ILE A 1 198 ? -1.458 4.078 -6.351 1.00 87.75 198 ILE A CA 1
ATOM 1594 C C . ILE A 1 198 ? -1.846 5.555 -6.361 1.00 87.75 198 ILE A C 1
ATOM 1596 O O . ILE A 1 198 ? -1.362 6.331 -7.186 1.00 87.75 198 ILE A O 1
ATOM 1600 N N . VAL A 1 199 ? -2.725 5.956 -5.442 1.00 83.50 199 VAL A N 1
ATOM 1601 C CA . VAL A 1 199 ? -3.133 7.357 -5.312 1.00 83.50 199 VAL A CA 1
ATOM 1602 C C . VAL A 1 199 ? -1.971 8.183 -4.768 1.00 83.50 199 VAL A C 1
ATOM 1604 O O . VAL A 1 199 ? -1.586 8.046 -3.609 1.00 83.50 199 VAL A O 1
ATOM 1607 N N . ASP A 1 200 ? -1.435 9.062 -5.609 1.00 83.31 200 ASP A N 1
ATOM 1608 C CA . ASP A 1 200 ? -0.346 9.966 -5.261 1.00 83.31 200 ASP A CA 1
ATOM 1609 C C . ASP A 1 200 ? -0.569 11.340 -5.926 1.00 83.31 200 ASP A C 1
ATOM 1611 O O . ASP A 1 200 ? -0.548 11.438 -7.152 1.00 83.31 200 ASP A O 1
ATOM 1615 N N . PRO A 1 201 ? -0.812 12.419 -5.159 1.00 79.44 201 PRO A N 1
ATOM 1616 C CA . PRO A 1 201 ? -0.995 13.756 -5.726 1.00 79.44 201 PRO A CA 1
ATOM 1617 C C . PRO A 1 201 ? 0.260 14.408 -6.283 1.00 79.44 201 PRO A C 1
ATOM 1619 O O . PRO A 1 201 ? 0.153 15.455 -6.918 1.00 79.44 201 PRO A O 1
ATOM 1622 N N . TYR A 1 202 ? 1.435 13.859 -5.992 1.00 80.38 202 TYR A N 1
ATOM 1623 C CA . TYR A 1 202 ? 2.709 14.445 -6.391 1.00 80.38 202 TYR A CA 1
ATOM 1624 C C . TYR A 1 202 ? 3.352 13.673 -7.546 1.00 80.38 202 TYR A C 1
ATOM 1626 O O . TYR A 1 202 ? 4.563 13.774 -7.741 1.00 80.38 202 TYR A O 1
ATOM 1634 N N . VAL A 1 203 ? 2.555 12.920 -8.319 1.00 76.88 203 VAL A N 1
ATOM 1635 C CA . VAL A 1 203 ? 3.030 12.229 -9.524 1.00 76.88 203 VAL A CA 1
ATOM 1636 C C . VAL A 1 203 ? 3.806 13.180 -10.439 1.00 76.88 203 VAL A C 1
ATOM 1638 O O . VAL A 1 203 ? 3.403 14.311 -10.710 1.00 76.88 203 VAL A O 1
ATOM 1641 N N . SER A 1 204 ? 4.964 12.713 -10.893 1.00 79.62 204 SER A N 1
ATOM 1642 C CA . SER A 1 204 ? 5.827 13.402 -11.839 1.00 79.62 204 SER A CA 1
ATOM 1643 C C . SER A 1 204 ? 5.209 13.384 -13.234 1.00 79.62 204 SER A C 1
ATOM 1645 O O . SER A 1 204 ? 4.818 12.337 -13.752 1.00 79.62 204 SER A O 1
ATOM 1647 N N . ASN A 1 205 ? 5.173 14.552 -13.873 1.00 82.00 205 ASN A N 1
ATOM 1648 C CA . ASN A 1 205 ? 4.702 14.698 -15.247 1.00 82.00 205 ASN A CA 1
ATOM 1649 C C . ASN A 1 205 ? 5.816 14.327 -16.233 1.00 82.00 205 ASN A C 1
ATOM 1651 O O . ASN A 1 205 ? 6.534 15.189 -16.743 1.00 82.00 205 ASN A O 1
ATOM 1655 N N . PHE A 1 206 ? 5.970 13.032 -16.495 1.00 87.12 206 PHE A N 1
ATOM 1656 C CA . PHE A 1 206 ? 6.892 12.550 -17.518 1.00 87.12 206 PHE A CA 1
ATOM 1657 C C . PHE A 1 206 ? 6.341 12.777 -18.928 1.00 87.12 206 PHE A C 1
ATOM 1659 O O . PHE A 1 206 ? 5.142 12.665 -19.185 1.00 87.12 206 PHE A O 1
ATOM 1666 N N . ARG A 1 207 ? 7.237 13.070 -19.877 1.00 91.00 207 ARG A N 1
ATOM 1667 C CA . ARG A 1 207 ? 6.879 13.135 -21.300 1.00 91.00 207 ARG A CA 1
ATOM 1668 C C . ARG A 1 207 ? 6.511 11.740 -21.805 1.00 91.00 207 ARG A C 1
ATOM 1670 O O . ARG A 1 207 ? 7.139 10.761 -21.409 1.00 91.00 207 ARG A O 1
ATOM 1677 N N . LEU A 1 208 ? 5.581 11.662 -22.758 1.00 91.44 208 LEU A N 1
ATOM 1678 C CA . LEU A 1 208 ? 5.116 10.392 -23.333 1.00 91.44 208 LEU A CA 1
ATOM 1679 C C . LEU A 1 208 ? 6.262 9.507 -23.853 1.00 91.44 208 LEU A C 1
ATOM 1681 O O . LEU A 1 208 ? 6.240 8.299 -23.655 1.00 91.44 208 LEU A O 1
ATOM 1685 N N . GLY A 1 209 ? 7.295 10.103 -24.459 1.00 92.81 209 GLY A N 1
ATOM 1686 C CA . GLY A 1 209 ? 8.481 9.362 -24.900 1.00 92.81 209 GLY A CA 1
ATOM 1687 C C . GLY A 1 209 ? 9.202 8.641 -23.755 1.00 92.81 209 GLY A C 1
ATOM 1688 O O . GLY A 1 209 ? 9.539 7.474 -23.896 1.00 92.81 209 GLY A O 1
ATOM 1689 N N . TYR A 1 210 ? 9.357 9.295 -22.599 1.00 92.00 210 TYR A N 1
ATOM 1690 C CA . TYR A 1 210 ? 9.987 8.703 -21.412 1.00 92.00 210 TYR A CA 1
ATOM 1691 C C . TYR A 1 210 ? 9.134 7.565 -20.832 1.00 92.00 210 TYR A C 1
ATOM 1693 O O . TYR A 1 210 ? 9.647 6.499 -20.501 1.00 92.00 210 TYR A O 1
ATOM 1701 N N . LEU A 1 211 ? 7.813 7.762 -20.794 1.00 94.25 211 LEU A N 1
ATOM 1702 C CA . LEU A 1 211 ? 6.853 6.742 -20.370 1.00 94.25 211 LEU A CA 1
ATOM 1703 C C . LEU A 1 211 ? 6.876 5.508 -21.289 1.00 94.25 211 LEU A C 1
ATOM 1705 O O . LEU A 1 211 ? 6.857 4.376 -20.812 1.00 94.25 211 LEU A O 1
ATOM 1709 N N . ASN A 1 212 ? 6.974 5.708 -22.604 1.00 95.19 212 ASN A N 1
ATOM 1710 C CA . ASN A 1 212 ? 7.077 4.613 -23.569 1.00 95.19 212 ASN A CA 1
ATOM 1711 C C . ASN A 1 212 ? 8.418 3.872 -23.471 1.00 95.19 212 ASN A C 1
ATOM 1713 O O . ASN A 1 212 ? 8.437 2.648 -23.605 1.00 95.19 212 ASN A O 1
ATOM 1717 N N . SER A 1 213 ? 9.517 4.574 -23.175 1.00 95.31 213 SER A N 1
ATOM 1718 C CA . SER A 1 213 ? 10.801 3.931 -22.870 1.00 95.31 213 SER A CA 1
ATOM 1719 C C . SER A 1 213 ? 10.702 3.037 -21.635 1.00 95.31 213 SER A C 1
ATOM 1721 O O . SER A 1 213 ? 11.205 1.916 -21.660 1.00 95.31 213 SER A O 1
ATOM 1723 N N . PHE A 1 214 ? 9.991 3.474 -20.589 1.00 95.81 214 PHE A N 1
ATOM 1724 C CA . PHE A 1 214 ? 9.738 2.626 -19.424 1.00 95.81 214 PHE A CA 1
ATOM 1725 C C . PHE A 1 214 ? 8.888 1.392 -19.770 1.00 95.81 214 PHE A C 1
ATOM 1727 O O . PHE A 1 214 ? 9.185 0.295 -19.303 1.00 95.81 214 PHE A O 1
ATOM 1734 N N . VAL A 1 215 ? 7.868 1.524 -20.628 1.00 96.00 215 VAL A N 1
ATOM 1735 C CA . VAL A 1 215 ? 7.078 0.369 -21.103 1.00 96.00 215 VAL A CA 1
ATOM 1736 C C . VAL A 1 215 ? 7.958 -0.656 -21.819 1.00 96.00 215 VAL A C 1
ATOM 1738 O O . VAL A 1 215 ? 7.817 -1.855 -21.570 1.00 96.00 215 VAL A O 1
ATOM 1741 N N . ALA A 1 216 ? 8.859 -0.204 -22.696 1.00 94.56 216 ALA A N 1
ATO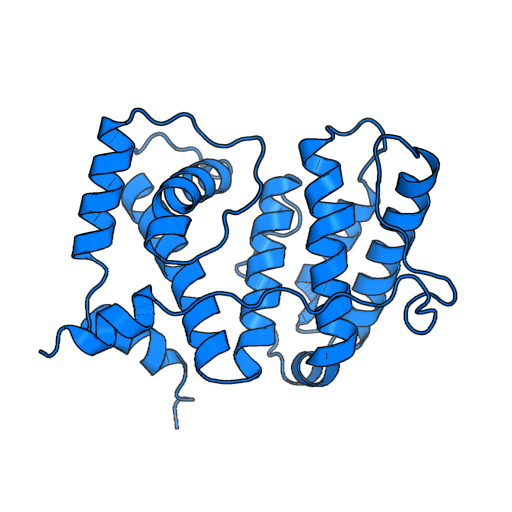M 1742 C CA . ALA A 1 216 ? 9.800 -1.085 -23.383 1.00 94.56 216 ALA A CA 1
ATOM 1743 C C . ALA A 1 216 ? 10.745 -1.775 -22.384 1.00 94.56 216 ALA A C 1
ATOM 1745 O O . ALA A 1 216 ? 10.830 -3.003 -22.382 1.00 94.56 216 ALA A O 1
ATOM 1746 N N . TYR A 1 217 ? 11.338 -1.001 -21.468 1.00 94.88 217 TYR A N 1
ATOM 1747 C CA . TYR A 1 217 ? 12.201 -1.507 -20.397 1.00 94.88 217 TYR A CA 1
ATOM 1748 C C . TYR A 1 217 ? 11.508 -2.591 -19.560 1.00 94.88 217 TYR A C 1
ATOM 1750 O O . TYR A 1 217 ? 12.043 -3.679 -19.350 1.00 94.88 217 TYR A O 1
ATOM 1758 N N . LEU A 1 218 ? 10.277 -2.329 -19.115 1.00 93.25 218 LEU A N 1
ATOM 1759 C CA . LEU A 1 218 ? 9.516 -3.274 -18.306 1.00 93.25 218 LEU A CA 1
ATOM 1760 C C . LEU A 1 218 ? 9.180 -4.547 -19.092 1.00 93.25 218 LEU A C 1
ATOM 1762 O O . LEU A 1 218 ? 9.294 -5.644 -18.549 1.00 93.25 218 LEU A O 1
ATOM 1766 N N . ARG A 1 219 ? 8.806 -4.430 -20.372 1.00 89.88 219 ARG A N 1
ATOM 1767 C CA . ARG A 1 219 ? 8.500 -5.589 -21.224 1.00 89.88 219 ARG A CA 1
ATOM 1768 C C . ARG A 1 219 ? 9.697 -6.530 -21.360 1.00 89.88 219 ARG A C 1
ATOM 1770 O O . ARG A 1 219 ? 9.508 -7.740 -21.302 1.00 89.88 219 ARG A O 1
ATOM 1777 N N . GLU A 1 220 ? 10.904 -5.991 -21.493 1.00 90.31 220 GLU A N 1
ATOM 1778 C CA . GLU A 1 220 ? 12.139 -6.783 -21.571 1.00 90.31 220 GLU A CA 1
ATOM 1779 C C . GLU A 1 220 ? 12.480 -7.486 -20.250 1.00 90.31 220 GLU A C 1
ATOM 1781 O O . GLU A 1 220 ? 13.105 -8.546 -20.249 1.00 90.31 220 GLU A O 1
ATOM 1786 N N . ARG A 1 221 ? 12.046 -6.924 -19.115 1.00 89.12 221 ARG A N 1
ATOM 1787 C CA . ARG A 1 221 ? 12.293 -7.478 -17.777 1.00 89.12 221 ARG A CA 1
ATOM 1788 C C . ARG A 1 221 ? 11.186 -8.409 -17.288 1.00 89.12 221 ARG A C 1
ATOM 1790 O O . ARG A 1 221 ? 11.437 -9.212 -16.394 1.00 89.12 221 ARG A O 1
ATOM 1797 N N . VAL A 1 222 ? 9.987 -8.379 -17.863 1.00 84.94 222 VAL A N 1
ATOM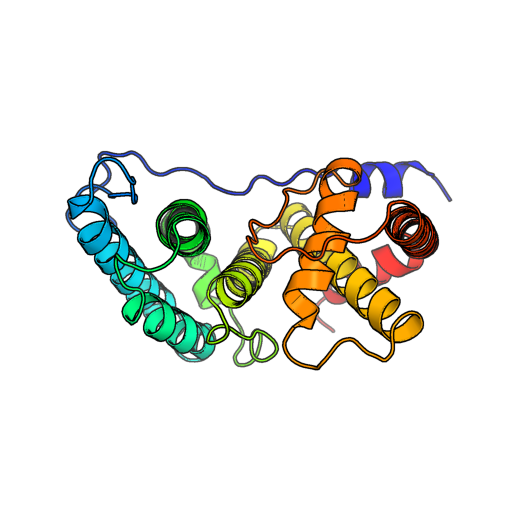 1798 C CA . VAL A 1 222 ? 8.931 -9.360 -17.565 1.00 84.94 222 VAL A CA 1
ATOM 1799 C C . VAL A 1 222 ? 9.243 -10.663 -18.306 1.00 84.94 222 VAL A C 1
ATOM 1801 O O . VAL A 1 222 ? 8.711 -10.958 -19.373 1.00 84.94 222 VAL A O 1
ATOM 1804 N N . THR A 1 223 ? 10.156 -11.444 -17.731 1.00 82.81 223 THR A N 1
ATOM 1805 C CA . THR A 1 223 ? 10.617 -12.721 -18.282 1.00 82.81 223 THR A CA 1
ATOM 1806 C C . THR A 1 223 ? 10.227 -13.885 -17.376 1.00 82.81 223 THR A C 1
ATOM 1808 O O . THR A 1 223 ? 10.047 -13.700 -16.168 1.00 82.81 223 THR A O 1
ATOM 1811 N N . PRO A 1 224 ? 10.157 -15.117 -17.909 1.00 77.69 224 PRO A N 1
ATOM 1812 C CA . PRO A 1 224 ? 9.921 -16.288 -17.077 1.00 77.69 224 PRO A CA 1
ATOM 1813 C C . PRO A 1 224 ? 10.987 -16.502 -15.999 1.00 77.69 224 PRO A C 1
ATOM 1815 O O . PRO A 1 224 ? 10.650 -16.963 -14.918 1.00 77.69 224 PRO A O 1
ATOM 1818 N N . ALA A 1 225 ? 12.250 -16.148 -16.261 1.00 81.81 225 ALA A N 1
ATOM 1819 C CA . ALA A 1 225 ? 13.317 -16.235 -15.264 1.00 81.81 225 ALA A CA 1
ATOM 1820 C C . ALA A 1 225 ? 13.053 -15.294 -14.080 1.00 81.81 225 ALA A C 1
ATOM 1822 O O . ALA A 1 225 ? 13.158 -15.705 -12.929 1.00 81.81 225 ALA A O 1
ATOM 1823 N N . ASN A 1 226 ? 12.618 -14.063 -14.356 1.00 80.81 226 ASN A N 1
ATOM 1824 C CA . ASN A 1 226 ? 12.257 -13.122 -13.300 1.00 80.81 226 ASN A CA 1
ATOM 1825 C C . ASN A 1 226 ? 10.992 -13.563 -12.554 1.00 80.81 226 ASN A C 1
ATOM 1827 O O . ASN A 1 226 ? 10.962 -13.471 -11.334 1.00 80.81 226 ASN A O 1
ATOM 1831 N N . LEU A 1 227 ? 9.996 -14.134 -13.241 1.00 75.12 227 LEU A N 1
ATOM 1832 C CA . LEU A 1 227 ? 8.829 -14.729 -12.580 1.00 75.12 227 LEU A CA 1
ATOM 1833 C C . LEU A 1 227 ? 9.214 -15.916 -11.678 1.00 75.12 227 LEU A C 1
ATOM 1835 O O . LEU A 1 227 ? 8.681 -16.054 -10.582 1.00 75.12 227 LEU A O 1
ATOM 1839 N N . LEU A 1 228 ? 10.137 -16.771 -12.128 1.00 76.62 228 LEU A N 1
ATOM 1840 C CA . LEU A 1 228 ? 10.651 -17.882 -11.328 1.00 76.62 228 LEU A CA 1
ATOM 1841 C C . LEU A 1 228 ? 11.403 -17.382 -10.098 1.00 76.62 228 LEU A C 1
ATOM 1843 O O . LEU A 1 228 ? 11.214 -17.960 -9.037 1.00 76.62 228 LEU A O 1
ATOM 1847 N N . ASN A 1 229 ? 12.185 -16.306 -10.215 1.00 77.12 229 ASN A N 1
ATOM 1848 C CA . ASN A 1 229 ? 12.839 -15.685 -9.063 1.00 77.12 229 ASN A CA 1
ATOM 1849 C C . ASN A 1 229 ? 11.809 -15.206 -8.030 1.00 77.12 229 ASN A C 1
ATOM 1851 O O . ASN A 1 229 ? 11.965 -15.530 -6.857 1.00 77.12 229 ASN A O 1
ATOM 1855 N N . LEU A 1 230 ? 10.720 -14.556 -8.468 1.00 74.69 230 LEU A N 1
ATOM 1856 C CA . LEU A 1 230 ? 9.623 -14.162 -7.572 1.00 74.69 230 LEU A CA 1
ATOM 1857 C C . LEU A 1 230 ? 9.022 -15.381 -6.853 1.00 74.69 230 LEU A C 1
ATOM 1859 O O . LEU A 1 230 ? 8.777 -15.340 -5.662 1.00 74.69 230 LEU A O 1
ATOM 1863 N N . VAL A 1 231 ? 8.809 -16.506 -7.542 1.00 72.81 231 VAL A N 1
ATOM 1864 C CA . VAL A 1 231 ? 8.244 -17.714 -6.907 1.00 72.81 231 VAL A CA 1
ATOM 1865 C C . VAL A 1 231 ? 9.267 -18.455 -6.038 1.00 72.81 231 VAL A C 1
ATOM 1867 O O . VAL A 1 231 ? 8.891 -19.092 -5.057 1.00 72.81 231 VAL A O 1
ATOM 1870 N N . HIS A 1 232 ? 10.556 -18.403 -6.371 1.00 69.25 232 HIS A N 1
ATOM 1871 C CA . HIS A 1 232 ? 11.597 -19.122 -5.637 1.00 69.25 232 HIS A CA 1
ATOM 1872 C C . HIS A 1 232 ? 11.755 -18.593 -4.208 1.00 69.25 232 HIS A C 1
ATOM 1874 O O . HIS A 1 232 ? 11.995 -19.379 -3.293 1.00 69.25 232 HIS A O 1
ATOM 1880 N N . GLU A 1 233 ? 11.516 -17.298 -3.995 1.00 62.09 233 GLU A N 1
ATOM 1881 C CA . GLU A 1 233 ? 11.492 -16.690 -2.662 1.00 62.09 233 GLU A CA 1
ATOM 1882 C C . GLU A 1 233 ? 10.306 -17.157 -1.791 1.00 62.09 233 GLU A C 1
ATOM 1884 O O . GLU A 1 233 ? 10.351 -17.011 -0.569 1.00 62.09 233 GLU A O 1
ATOM 1889 N N . MET A 1 234 ? 9.281 -17.803 -2.371 1.00 59.22 234 MET A N 1
ATOM 1890 C CA . MET A 1 234 ? 8.186 -18.424 -1.609 1.00 59.22 234 MET A CA 1
ATOM 1891 C C . MET A 1 234 ? 8.571 -19.718 -0.912 1.00 59.22 234 MET A C 1
ATOM 1893 O O . MET A 1 234 ? 7.910 -20.102 0.055 1.00 59.22 234 MET A O 1
ATOM 1897 N N . ILE A 1 235 ? 9.536 -20.457 -1.462 1.00 50.41 235 ILE A N 1
ATOM 1898 C CA . ILE A 1 235 ? 9.906 -21.762 -0.928 1.00 50.41 235 ILE A CA 1
ATOM 1899 C C . ILE A 1 235 ? 10.796 -21.465 0.279 1.00 50.41 235 ILE A C 1
ATOM 1901 O O . ILE A 1 235 ? 11.897 -20.943 0.090 1.00 50.41 235 ILE A O 1
ATOM 1905 N N . PRO A 1 236 ? 10.352 -21.753 1.521 1.00 43.69 236 PRO A N 1
ATOM 1906 C CA . PRO A 1 236 ? 11.242 -21.614 2.657 1.00 43.69 236 PRO A CA 1
ATOM 1907 C C . PRO A 1 236 ? 12.479 -22.451 2.352 1.00 43.69 236 PRO A C 1
ATOM 1909 O O . PRO A 1 236 ? 12.338 -23.612 1.965 1.00 43.69 236 PRO A O 1
ATOM 1912 N N . LYS A 1 237 ? 13.670 -21.852 2.473 1.00 36.53 237 LYS A N 1
ATOM 1913 C CA . LYS A 1 237 ? 14.929 -22.597 2.403 1.00 36.53 237 LYS A CA 1
ATOM 1914 C C . LYS A 1 237 ? 14.804 -23.768 3.382 1.00 36.53 237 LYS A C 1
ATOM 1916 O O . LYS A 1 237 ? 14.707 -23.528 4.585 1.00 36.53 237 LYS A O 1
ATOM 1921 N N . ILE A 1 238 ? 14.677 -24.978 2.835 1.00 30.97 238 ILE A N 1
ATOM 1922 C CA . ILE A 1 238 ? 14.669 -26.239 3.585 1.00 30.97 238 ILE A CA 1
ATOM 1923 C C . ILE A 1 238 ? 16.050 -26.416 4.207 1.00 30.97 238 ILE A C 1
ATOM 1925 O O . ILE A 1 238 ? 17.040 -26.143 3.489 1.00 30.97 238 ILE A O 1
#

Organism: Piscirickettsia salmonis (NCBI:txid1238)

Sequence (238 aa):
MPLHSMEKFIQLKEEIVQEIPSTDRKLYGSCPVYYSIENRKSFKKSKEQLVLLLGRIIAKNPSALEPLKKLRSNIARLKIDNKESEKTPLLVDLKKRFESLFLYNQSLLKKLSVGQFNDLTLDACYPGAYSNAVMLIDRITSGRGLNNYLLSEKREFIQQQALNFLLETDATIRQGSQIHAINSLYNYVASSYNMQSIVDPYVSNFRLGYLNSFVAYLRERVTPANLLNLVHEMIPKI

pLDDT: mean 86.77, std 11.9, range [30.97, 98.06]

Secondary structure (DSSP, 8-state):
--THHHHHHHH-------PPPTT--TTTSS-----BTTBHHHHHHHHHHHHHHHHHHHTTSTTTTTHHHHHHHHHHH--TTS-HHHHHIIIIIIHHHHHHHHHHSTTGGGGPPTTTTTT---SS-HHHHHHHHHHHHHHHHGGG-HHHHHHHHHHHHHHHHHHHHHHHH-TT--TTTHHHHHHHHHHHHHGGGTPPPP--TT-----HHHHHHHHHHHHHH--HHHHHHHHHTTS---

Foldseek 3Di:
DDPVVLVCLLPQADPQFDFDPQQDCPQPVGGAAFDDPVDLVSQVVLLVSQLSLLVVLCVLPVQQSVQSVLLSVLSVPDDSPPDPLLRRLVSPVLSRRSVRCVPPVVVLSNVGDGPPLVVQDLNARSLSNSVSSSLVSLVSCLVVDDSSLSLSLVLVVQLVLQLVLCVVPPPPPDPRCSNLSSLQLCQLCQVSSNHDRRRDPSHDDDDPVSSVVSVVSVVVVSDVVNVVVSVVVVDPPD